Protein AF-A0A9D4W1P1-F1 (afdb_monomer_lite)

Structure (mmCIF, N/CA/C/O backbone):
data_AF-A0A9D4W1P1-F1
#
_entry.id   AF-A0A9D4W1P1-F1
#
loop_
_atom_site.group_PDB
_atom_site.id
_atom_site.type_symbol
_atom_site.label_atom_id
_atom_site.label_alt_id
_atom_site.label_comp_id
_atom_site.label_asym_id
_atom_site.label_entity_id
_atom_site.label_seq_id
_atom_site.pdbx_PDB_ins_code
_atom_site.Cartn_x
_atom_site.Cartn_y
_atom_site.Cartn_z
_atom_site.occupancy
_atom_site.B_iso_or_equiv
_atom_site.auth_seq_id
_atom_site.auth_comp_id
_atom_site.auth_asym_id
_atom_site.auth_atom_id
_atom_site.pdbx_PDB_model_num
ATOM 1 N N . MET A 1 1 ? 12.802 10.174 14.401 1.00 54.50 1 MET A N 1
ATOM 2 C CA . MET A 1 1 ? 12.140 11.427 14.834 1.00 54.50 1 MET A CA 1
ATOM 3 C C . MET A 1 1 ? 12.249 11.658 16.328 1.00 54.50 1 MET A C 1
ATOM 5 O O . MET A 1 1 ? 12.864 12.645 16.695 1.00 54.50 1 MET A O 1
ATOM 9 N N . SER A 1 2 ? 11.733 10.769 17.186 1.00 54.66 2 SER A N 1
ATOM 10 C CA . SER A 1 2 ? 11.809 10.917 18.653 1.00 54.66 2 SER A CA 1
ATOM 11 C C . SER A 1 2 ? 13.223 11.236 19.154 1.00 54.66 2 SER A C 1
ATOM 13 O O . SER A 1 2 ? 13.406 12.245 19.818 1.00 54.66 2 SER A O 1
ATOM 15 N N . CYS A 1 3 ? 14.242 10.475 18.748 1.00 64.12 3 CYS A N 1
ATOM 16 C CA . CYS A 1 3 ? 15.632 10.718 19.163 1.00 64.12 3 CYS A CA 1
ATOM 17 C C . CYS A 1 3 ? 16.178 12.099 18.745 1.00 64.12 3 CYS A C 1
ATOM 19 O O . CYS A 1 3 ? 16.926 12.711 19.498 1.00 64.12 3 CYS A O 1
ATOM 21 N N . ILE A 1 4 ? 15.776 12.608 17.574 1.00 62.97 4 ILE A N 1
ATOM 22 C CA . ILE A 1 4 ? 16.198 13.928 17.072 1.00 62.97 4 ILE A CA 1
ATOM 23 C C . ILE A 1 4 ? 15.533 15.026 17.905 1.00 62.97 4 ILE A C 1
ATOM 25 O O . ILE A 1 4 ? 16.189 15.970 18.321 1.00 62.97 4 ILE A O 1
ATOM 29 N N . LEU A 1 5 ? 14.246 14.873 18.218 1.00 59.28 5 LEU A N 1
ATOM 30 C CA . LEU A 1 5 ? 13.521 15.816 19.070 1.00 59.28 5 LEU A CA 1
ATOM 31 C C . LEU A 1 5 ? 14.117 15.868 20.482 1.00 59.28 5 LEU A C 1
ATOM 33 O O . LEU A 1 5 ? 14.330 16.958 21.001 1.00 59.28 5 LEU A O 1
ATOM 37 N N . TYR A 1 6 ? 14.448 14.710 21.064 1.00 65.00 6 TYR A N 1
ATOM 38 C CA . TYR A 1 6 ? 15.134 14.639 22.356 1.00 65.00 6 TYR A CA 1
ATOM 39 C C . TYR A 1 6 ? 16.487 15.360 22.316 1.00 65.00 6 TYR A C 1
ATOM 41 O O . TYR A 1 6 ? 16.756 16.187 23.179 1.00 65.00 6 TYR A O 1
ATOM 49 N N . PHE A 1 7 ? 17.309 15.118 21.293 1.00 68.25 7 PHE A N 1
ATOM 50 C CA . PHE A 1 7 ? 18.604 15.786 21.148 1.00 68.25 7 PHE A CA 1
ATOM 51 C C . PHE A 1 7 ? 18.469 17.317 21.029 1.00 68.25 7 PHE A C 1
ATOM 53 O O . PHE A 1 7 ? 19.154 18.058 21.731 1.00 68.25 7 PHE A O 1
ATOM 60 N N . PHE A 1 8 ? 17.545 17.805 20.196 1.00 59.62 8 PHE A N 1
ATOM 61 C CA . PHE A 1 8 ? 17.353 19.243 19.963 1.00 59.62 8 PHE A CA 1
ATOM 62 C C . PHE A 1 8 ? 16.707 19.968 21.152 1.00 59.62 8 PHE A C 1
ATOM 64 O O . PHE A 1 8 ? 17.035 21.129 21.396 1.00 59.62 8 PHE A O 1
ATOM 71 N N . PHE A 1 9 ? 15.852 19.286 21.921 1.00 60.22 9 PHE A N 1
ATOM 72 C CA . PHE A 1 9 ? 15.284 19.816 23.162 1.00 60.22 9 PHE A CA 1
ATOM 73 C C . PHE A 1 9 ? 16.368 20.089 24.216 1.00 60.22 9 PHE A C 1
ATOM 75 O O . PHE A 1 9 ? 16.314 21.107 24.897 1.00 60.22 9 PHE A O 1
ATOM 82 N N . PHE A 1 10 ? 17.390 19.230 24.307 1.00 60.88 10 PHE A N 1
ATOM 83 C CA . PHE A 1 10 ? 18.517 19.425 25.228 1.00 60.88 10 PHE A CA 1
ATOM 84 C C . PHE A 1 10 ? 19.552 20.452 24.742 1.00 60.88 10 PHE A C 1
ATOM 86 O O . PHE A 1 10 ? 20.284 21.004 25.560 1.00 60.88 10 PHE A O 1
ATOM 93 N N . MET A 1 11 ? 19.622 20.726 23.436 1.00 63.62 11 MET A N 1
ATOM 94 C CA . MET A 1 11 ? 20.626 21.623 22.843 1.00 63.62 11 MET A CA 1
ATOM 95 C C . MET A 1 11 ? 20.133 23.062 22.602 1.00 63.62 11 MET A C 1
ATOM 97 O O . MET A 1 11 ? 20.879 23.856 22.032 1.00 63.62 11 MET A O 1
ATOM 101 N N . SER A 1 12 ? 18.905 23.420 23.008 1.00 57.78 12 SER A N 1
ATOM 102 C CA . SER A 1 12 ? 18.321 24.769 22.828 1.00 57.78 12 SER A CA 1
ATOM 103 C C . SER A 1 12 ? 18.460 25.312 21.398 1.00 57.78 12 SER A C 1
ATOM 105 O O . SER A 1 12 ? 18.776 26.480 21.174 1.00 57.78 12 SER A O 1
ATOM 107 N N . CYS A 1 13 ? 18.270 24.444 20.406 1.00 57.31 13 CYS A N 1
ATOM 108 C CA . CYS A 1 13 ? 18.468 24.799 19.007 1.00 57.31 13 CYS A CA 1
ATOM 109 C C . CYS A 1 13 ? 17.233 25.544 18.451 1.00 57.31 13 CYS A C 1
ATOM 111 O O . CYS A 1 13 ? 16.108 25.095 18.674 1.00 57.31 13 CYS A O 1
ATOM 113 N N . PRO A 1 14 ? 17.404 26.648 17.695 1.00 59.16 14 PRO A N 1
ATOM 114 C CA . PRO A 1 14 ? 16.297 27.501 17.241 1.00 59.16 14 PRO A CA 1
ATOM 115 C C . PRO A 1 14 ? 15.449 26.910 16.099 1.00 59.16 14 PRO A C 1
ATOM 117 O O . PRO A 1 14 ? 14.486 27.541 15.659 1.00 59.16 14 PRO A O 1
ATOM 120 N N . SER A 1 15 ? 15.780 25.723 15.582 1.00 70.94 15 SER A N 1
ATOM 121 C CA . SER A 1 15 ? 15.035 25.123 14.472 1.00 70.94 15 SER A CA 1
ATOM 122 C C . SER A 1 15 ? 13.654 24.643 14.914 1.00 70.94 15 SER A C 1
ATOM 124 O O . SER A 1 15 ? 13.519 23.800 15.799 1.00 70.94 15 SER A O 1
ATOM 126 N N . SER A 1 16 ? 12.609 25.138 14.246 1.00 83.75 16 SER A N 1
ATOM 127 C CA . SER A 1 16 ? 11.237 24.694 14.507 1.00 83.75 16 SER A CA 1
ATOM 128 C C . SER A 1 16 ? 11.055 23.196 14.222 1.00 83.75 16 SER A C 1
ATOM 130 O O . SER A 1 16 ? 11.664 22.642 13.301 1.00 83.75 16 SER A O 1
ATOM 132 N N . TYR A 1 17 ? 10.138 22.544 14.945 1.00 82.00 17 TYR A N 1
ATOM 133 C CA . TYR A 1 17 ? 9.775 21.142 14.701 1.00 82.00 17 TYR A CA 1
ATOM 134 C C . TYR A 1 17 ? 9.325 20.872 13.257 1.00 82.00 17 TYR A C 1
ATOM 136 O O . TYR A 1 17 ? 9.553 19.784 12.731 1.00 82.00 17 TYR A O 1
ATOM 144 N N . ALA A 1 18 ? 8.730 21.866 12.592 1.00 83.19 18 ALA A N 1
ATOM 145 C CA . ALA A 1 18 ? 8.339 21.764 11.191 1.00 83.19 18 ALA A CA 1
ATOM 146 C C . ALA A 1 18 ? 9.552 21.703 10.247 1.00 83.19 18 ALA A C 1
ATOM 148 O O . ALA A 1 18 ? 9.519 20.953 9.272 1.00 83.19 18 ALA A O 1
ATOM 149 N N . CYS A 1 19 ? 10.621 22.455 10.531 1.00 85.62 19 CYS A N 1
ATOM 150 C CA . CYS A 1 19 ? 11.865 22.386 9.760 1.00 85.62 19 CYS A CA 1
ATOM 151 C C . CYS A 1 19 ? 12.542 21.027 9.947 1.00 85.62 19 CYS A C 1
ATOM 153 O O . CYS A 1 19 ? 12.807 20.349 8.963 1.00 85.62 19 CYS A O 1
ATOM 155 N N . LEU A 1 20 ? 12.680 20.566 11.196 1.00 85.81 20 LEU A N 1
ATOM 156 C CA . LEU A 1 20 ? 13.235 19.239 11.492 1.00 85.81 20 LEU A CA 1
ATOM 157 C C . LEU A 1 20 ? 12.453 18.119 10.797 1.00 85.81 20 LEU A C 1
ATOM 159 O O . LEU A 1 20 ? 13.040 17.182 10.257 1.00 85.81 20 LEU A O 1
ATOM 163 N N . TYR A 1 21 ? 11.121 18.225 10.779 1.00 82.56 21 TYR A N 1
ATOM 164 C CA . TYR A 1 21 ? 10.281 17.288 10.046 1.00 82.56 21 TYR A CA 1
ATOM 165 C C . TYR A 1 21 ? 10.626 17.255 8.551 1.00 82.56 21 TYR A C 1
ATOM 167 O O . TYR A 1 21 ? 10.814 16.175 7.986 1.00 82.56 21 TYR A O 1
ATOM 175 N N . LYS A 1 22 ? 10.724 18.434 7.921 1.00 85.38 22 LYS A N 1
ATOM 176 C CA . LYS A 1 22 ? 11.072 18.572 6.502 1.00 85.38 22 LYS A CA 1
ATOM 177 C C . LYS A 1 22 ? 12.461 18.021 6.207 1.00 85.38 22 LYS A C 1
ATOM 179 O O . LYS A 1 22 ? 12.601 17.285 5.240 1.00 85.38 22 LYS A O 1
ATOM 184 N N . ASP A 1 23 ? 13.450 18.309 7.045 1.00 87.50 23 ASP A N 1
ATOM 185 C CA . ASP A 1 23 ? 14.832 17.876 6.823 1.00 87.50 23 ASP A CA 1
ATOM 186 C C . ASP A 1 23 ? 14.960 16.355 6.863 1.00 87.50 23 ASP A C 1
ATOM 188 O O . ASP A 1 23 ? 15.537 15.752 5.961 1.00 87.50 23 ASP A O 1
ATOM 192 N N . VAL A 1 24 ? 14.347 15.703 7.853 1.00 86.44 24 VAL A N 1
ATOM 193 C CA . VAL A 1 24 ? 14.343 14.235 7.920 1.00 86.44 24 VAL A CA 1
ATOM 194 C C . VAL A 1 24 ? 13.543 13.637 6.767 1.00 86.44 24 VAL A C 1
ATOM 196 O O . VAL A 1 24 ? 13.950 12.618 6.216 1.00 86.44 24 VAL A O 1
ATOM 199 N N . ARG A 1 25 ? 12.418 14.250 6.374 1.00 82.50 25 ARG A N 1
ATOM 200 C CA . ARG A 1 25 ? 11.645 13.779 5.219 1.00 82.50 25 ARG A CA 1
ATOM 201 C C . ARG A 1 25 ? 12.470 13.867 3.934 1.00 82.50 25 ARG A C 1
ATOM 203 O O . ARG A 1 25 ? 12.538 12.885 3.203 1.00 82.50 25 ARG A O 1
ATOM 210 N N . ASN A 1 26 ? 13.150 14.991 3.723 1.00 83.88 26 ASN A N 1
ATOM 211 C CA . ASN A 1 26 ? 14.055 15.202 2.600 1.00 83.88 26 ASN A CA 1
ATOM 212 C C . ASN A 1 26 ? 15.207 14.196 2.622 1.00 83.88 26 ASN A C 1
ATOM 214 O O . ASN A 1 26 ? 15.516 13.628 1.585 1.00 83.88 26 ASN A O 1
ATOM 218 N N . ALA A 1 27 ? 15.808 13.927 3.784 1.00 85.44 27 ALA A N 1
ATOM 219 C CA . ALA A 1 27 ? 16.874 12.937 3.913 1.00 85.44 27 ALA A CA 1
ATOM 220 C C . ALA A 1 27 ? 16.399 11.525 3.535 1.00 85.44 27 ALA A C 1
ATOM 222 O O . ALA A 1 27 ? 17.074 10.834 2.777 1.00 85.44 27 ALA A O 1
ATOM 223 N N . VAL A 1 28 ? 15.211 11.116 3.994 1.00 81.94 28 VAL A N 1
ATOM 224 C CA . VAL A 1 28 ? 14.609 9.830 3.604 1.00 81.94 28 VAL A CA 1
ATOM 225 C C . VAL A 1 28 ? 14.354 9.783 2.096 1.00 81.94 28 VAL A C 1
ATOM 227 O O . VAL A 1 28 ? 14.721 8.808 1.443 1.00 81.94 28 VAL A O 1
ATOM 230 N N . ASP A 1 29 ? 13.772 10.840 1.525 1.00 78.06 29 ASP A N 1
ATOM 231 C CA . ASP A 1 29 ? 13.503 10.911 0.087 1.00 78.06 29 ASP A CA 1
ATOM 232 C C . ASP A 1 29 ? 14.811 10.915 -0.737 1.00 78.06 29 ASP A C 1
ATOM 234 O O . ASP A 1 29 ? 14.869 10.290 -1.798 1.00 78.06 29 ASP A O 1
ATOM 238 N N . LEU A 1 30 ? 15.880 11.550 -0.239 1.00 81.31 30 LEU A N 1
ATOM 239 C CA . LEU A 1 30 ? 17.214 11.548 -0.848 1.00 81.31 30 LEU A CA 1
ATOM 240 C C . LEU A 1 30 ? 17.823 10.145 -0.875 1.00 81.31 30 LEU A C 1
ATOM 242 O O . LEU A 1 30 ? 18.233 9.717 -1.949 1.00 81.31 30 LEU A O 1
ATOM 246 N N . CYS A 1 31 ? 17.783 9.391 0.229 1.00 77.19 31 CYS A N 1
ATOM 247 C CA . CYS A 1 31 ? 18.299 8.013 0.275 1.00 77.19 31 CYS A CA 1
ATOM 248 C C . CYS A 1 31 ? 17.600 7.058 -0.716 1.00 77.19 31 CYS A C 1
ATOM 250 O O . CYS A 1 31 ? 18.149 6.024 -1.100 1.00 77.19 31 CYS A O 1
ATOM 252 N N . HIS A 1 32 ? 16.366 7.368 -1.129 1.00 75.25 32 HIS A N 1
ATOM 253 C CA . HIS A 1 32 ? 15.654 6.609 -2.162 1.00 75.25 32 HIS A CA 1
ATOM 254 C C . HIS A 1 32 ? 16.003 7.047 -3.596 1.00 75.25 32 HIS A C 1
ATOM 256 O O . HIS A 1 32 ? 15.844 6.250 -4.534 1.00 75.25 32 HIS A O 1
ATOM 262 N N . ARG A 1 33 ? 16.445 8.299 -3.778 1.00 76.69 33 ARG A N 1
ATOM 263 C CA . ARG A 1 33 ? 16.780 8.909 -5.078 1.00 76.69 33 ARG A CA 1
ATOM 264 C C . ARG A 1 33 ? 18.247 8.748 -5.453 1.00 76.69 33 ARG A C 1
ATOM 266 O O . ARG A 1 33 ? 18.528 8.500 -6.617 1.00 76.69 33 ARG A O 1
ATOM 273 N N . ASP A 1 34 ? 19.150 8.864 -4.485 1.00 80.88 34 ASP A N 1
ATOM 274 C CA . ASP A 1 34 ? 20.601 8.790 -4.684 1.00 80.88 34 ASP A CA 1
ATOM 275 C C . ASP A 1 34 ? 21.102 7.373 -5.015 1.00 80.88 34 ASP A C 1
ATOM 277 O O . ASP A 1 34 ? 22.258 7.183 -5.379 1.00 80.88 34 ASP A O 1
ATOM 281 N N . GLY A 1 35 ? 20.227 6.370 -4.897 1.00 78.88 35 GLY A N 1
ATOM 282 C CA . GLY A 1 35 ? 20.525 4.983 -5.228 1.00 78.88 35 GLY A CA 1
ATOM 283 C C . GLY A 1 35 ? 21.330 4.243 -4.161 1.00 78.88 35 GLY A C 1
ATOM 284 O O . GLY A 1 35 ? 21.493 3.034 -4.291 1.00 78.88 35 GLY A O 1
ATOM 285 N N . THR A 1 36 ? 21.761 4.895 -3.078 1.00 84.19 36 THR A N 1
ATOM 286 C CA . THR A 1 36 ? 22.619 4.286 -2.045 1.00 84.19 36 THR A CA 1
ATOM 287 C C . THR A 1 36 ? 21.953 3.085 -1.373 1.00 84.19 36 THR A C 1
ATOM 289 O O . THR A 1 36 ? 22.570 2.030 -1.204 1.00 84.19 36 THR A O 1
ATOM 292 N N . LEU A 1 37 ? 20.666 3.209 -1.034 1.00 84.38 37 LEU A N 1
ATOM 293 C CA . LEU A 1 37 ? 19.873 2.112 -0.480 1.00 84.38 37 LEU A CA 1
ATOM 294 C C . LEU A 1 37 ? 19.685 0.990 -1.509 1.00 84.38 37 LEU A C 1
ATOM 296 O O . LEU A 1 37 ? 19.900 -0.181 -1.203 1.00 84.38 37 LEU A O 1
ATOM 300 N N . LYS A 1 38 ? 19.311 1.360 -2.738 1.00 86.19 38 LYS A N 1
ATOM 301 C CA . LYS A 1 38 ? 19.028 0.419 -3.830 1.00 86.19 38 LYS A CA 1
ATOM 302 C C . LYS A 1 38 ? 20.262 -0.392 -4.210 1.00 86.19 38 LYS A C 1
ATOM 304 O O . LYS A 1 38 ? 20.147 -1.590 -4.430 1.00 86.19 38 LYS A O 1
ATOM 309 N N . GLN A 1 39 ? 21.434 0.237 -4.218 1.00 86.44 39 GLN A N 1
ATOM 310 C CA . GLN A 1 39 ? 22.707 -0.408 -4.513 1.00 86.44 39 GLN A CA 1
ATOM 311 C C . GLN A 1 39 ? 23.062 -1.450 -3.451 1.00 86.44 39 GLN A C 1
ATOM 313 O O . GLN A 1 39 ? 23.422 -2.567 -3.801 1.00 86.44 39 GLN A O 1
ATOM 318 N N . LYS A 1 40 ? 22.891 -1.135 -2.159 1.00 88.56 40 LYS A N 1
ATOM 319 C CA . LYS A 1 40 ? 23.123 -2.112 -1.080 1.00 88.56 40 LYS A CA 1
ATOM 320 C C . LYS A 1 40 ? 22.207 -3.329 -1.192 1.00 88.56 40 LYS A C 1
ATOM 322 O O . LYS A 1 40 ? 22.677 -4.448 -1.010 1.00 88.56 40 LYS A O 1
ATOM 327 N N . VAL A 1 41 ? 20.929 -3.108 -1.506 1.00 87.56 41 VAL A N 1
ATOM 328 C CA . VAL A 1 41 ? 19.973 -4.202 -1.724 1.00 87.56 41 VAL A CA 1
ATOM 329 C C . VAL A 1 41 ? 20.335 -5.002 -2.973 1.00 87.56 41 VAL A C 1
ATOM 331 O O . VAL A 1 41 ? 20.270 -6.221 -2.935 1.00 87.56 41 VAL A O 1
ATOM 334 N N . ALA A 1 42 ? 20.763 -4.351 -4.056 1.00 86.75 42 ALA A N 1
ATOM 335 C CA . ALA A 1 42 ? 21.160 -5.038 -5.281 1.00 86.75 42 ALA A CA 1
ATOM 336 C C . ALA A 1 42 ? 22.405 -5.923 -5.098 1.00 86.75 42 ALA A C 1
ATOM 338 O O . ALA A 1 42 ? 22.484 -6.983 -5.713 1.00 86.75 42 ALA A O 1
ATOM 339 N N . THR A 1 43 ? 23.351 -5.518 -4.244 1.00 89.88 43 THR A N 1
ATOM 340 C CA . THR A 1 43 ? 24.553 -6.309 -3.938 1.00 89.88 43 THR A CA 1
ATOM 341 C C . THR A 1 43 ? 24.236 -7.585 -3.157 1.00 89.88 43 THR A C 1
ATOM 343 O O . THR A 1 43 ? 24.854 -8.616 -3.406 1.00 89.88 43 THR A O 1
ATOM 346 N N . ASP A 1 44 ? 23.297 -7.528 -2.208 1.00 87.94 44 ASP A N 1
ATOM 347 C CA . ASP A 1 44 ? 22.907 -8.682 -1.387 1.00 87.94 44 ASP A CA 1
ATOM 348 C C . ASP A 1 44 ? 21.392 -8.685 -1.108 1.00 87.94 44 ASP A C 1
ATOM 350 O O . ASP A 1 44 ? 20.955 -8.316 -0.012 1.00 87.94 44 ASP A O 1
ATOM 354 N N . PRO A 1 45 ? 20.560 -9.090 -2.090 1.00 89.50 45 PRO A N 1
ATOM 355 C CA . PRO A 1 45 ? 19.107 -9.050 -1.942 1.00 89.50 45 PRO A CA 1
ATOM 356 C C . PRO A 1 45 ? 18.597 -9.933 -0.799 1.00 89.50 45 PRO A C 1
ATOM 358 O O . PRO A 1 45 ? 17.676 -9.535 -0.087 1.00 89.50 45 PRO A O 1
ATOM 361 N N . ARG A 1 46 ? 19.237 -11.090 -0.570 1.00 89.44 46 ARG A N 1
ATOM 362 C CA . ARG A 1 46 ? 18.853 -12.084 0.452 1.00 89.44 46 ARG A CA 1
ATOM 363 C C . ARG A 1 46 ? 18.837 -11.525 1.863 1.00 89.44 46 ARG A C 1
ATOM 365 O O . ARG A 1 46 ? 18.056 -11.968 2.698 1.00 89.44 46 ARG A O 1
ATOM 372 N N . ARG A 1 47 ? 19.701 -10.551 2.141 1.00 91.75 47 ARG A N 1
ATOM 373 C CA . ARG A 1 47 ? 19.765 -9.902 3.450 1.00 91.75 47 ARG A CA 1
ATOM 374 C C . ARG A 1 47 ? 18.559 -9.008 3.739 1.00 91.75 47 ARG A C 1
ATOM 376 O O . ARG A 1 47 ? 18.254 -8.770 4.907 1.00 91.75 47 ARG A O 1
ATOM 383 N N . TYR A 1 48 ? 17.916 -8.475 2.703 1.00 89.06 48 TYR A N 1
ATOM 384 C CA . TYR A 1 48 ? 16.877 -7.449 2.828 1.00 89.06 48 TYR A CA 1
ATOM 385 C C . TYR A 1 48 ? 15.493 -7.920 2.374 1.00 89.06 48 TYR A C 1
ATOM 387 O O . TYR A 1 48 ? 14.494 -7.325 2.774 1.00 89.06 48 TYR A O 1
ATOM 395 N N . ILE A 1 49 ? 15.429 -8.956 1.539 1.00 88.31 49 ILE A N 1
ATOM 396 C CA . ILE A 1 49 ? 14.206 -9.467 0.929 1.00 88.31 49 ILE A CA 1
ATOM 397 C C . ILE A 1 49 ? 14.055 -10.935 1.317 1.00 88.31 49 ILE A C 1
ATOM 399 O O . ILE A 1 49 ? 14.927 -11.755 1.034 1.00 88.31 49 ILE A O 1
ATOM 403 N N . ASN A 1 50 ? 12.927 -11.264 1.945 1.00 87.19 50 ASN A N 1
ATOM 404 C CA . ASN A 1 50 ? 12.587 -12.645 2.266 1.00 87.19 50 ASN A CA 1
ATOM 405 C C . ASN A 1 50 ? 12.216 -13.396 0.983 1.00 87.19 50 ASN A C 1
ATOM 407 O O . ASN A 1 50 ? 11.355 -12.943 0.227 1.00 87.19 50 ASN A O 1
ATOM 411 N N . GLU A 1 51 ? 12.847 -14.546 0.757 1.00 84.62 51 GLU A N 1
ATOM 412 C CA . GLU A 1 51 ? 12.473 -15.441 -0.336 1.00 84.62 51 GLU A CA 1
ATOM 413 C C . GLU A 1 51 ? 11.119 -16.094 -0.026 1.00 84.62 51 GLU A C 1
ATOM 415 O O . GLU A 1 51 ? 10.908 -16.633 1.062 1.00 84.62 51 GLU A O 1
ATOM 420 N N . ASP A 1 52 ? 10.205 -16.060 -0.995 1.00 84.94 52 ASP A N 1
ATOM 421 C CA . ASP A 1 52 ? 8.910 -16.727 -0.906 1.00 84.94 52 ASP A CA 1
ATOM 422 C C . ASP A 1 52 ? 8.666 -17.551 -2.173 1.00 84.94 52 ASP A C 1
ATOM 424 O O . ASP A 1 52 ? 8.370 -17.035 -3.254 1.00 84.94 52 ASP A O 1
ATOM 428 N N . SER A 1 53 ? 8.783 -18.870 -2.015 1.00 87.25 53 SER A N 1
ATOM 429 C CA . SER A 1 53 ? 8.594 -19.841 -3.096 1.00 87.25 53 SER A CA 1
ATOM 430 C C . SER A 1 53 ? 7.164 -19.891 -3.651 1.00 87.25 53 SER A C 1
ATOM 432 O O . SER A 1 53 ? 6.954 -20.475 -4.714 1.00 87.25 53 SER A O 1
ATOM 434 N N . SER A 1 54 ? 6.185 -19.271 -2.982 1.00 89.25 54 SER A N 1
ATOM 435 C CA . SER A 1 54 ? 4.785 -19.240 -3.416 1.00 89.25 54 SER A CA 1
ATOM 436 C C . SER A 1 54 ? 4.474 -18.147 -4.447 1.00 89.25 54 SER A C 1
ATOM 438 O O . SER A 1 54 ? 3.480 -18.267 -5.169 1.00 89.25 54 SER A O 1
ATOM 440 N N . ILE A 1 55 ? 5.339 -17.131 -4.596 1.00 90.12 55 ILE A N 1
ATOM 441 C CA . ILE A 1 55 ? 5.117 -15.993 -5.507 1.00 90.12 55 ILE A CA 1
ATOM 442 C C . ILE A 1 55 ? 4.988 -16.461 -6.960 1.00 90.12 55 ILE A C 1
ATOM 444 O O . ILE A 1 55 ? 4.021 -16.122 -7.641 1.00 90.12 55 ILE A O 1
ATOM 448 N N . VAL A 1 56 ? 5.942 -17.261 -7.444 1.00 91.31 56 VAL A N 1
ATOM 449 C CA . VAL A 1 56 ? 5.942 -17.743 -8.835 1.00 91.31 56 VAL A CA 1
ATOM 450 C C . VAL A 1 56 ? 4.733 -18.648 -9.131 1.00 91.31 56 VAL A C 1
ATOM 452 O O . VAL A 1 56 ? 4.060 -18.403 -10.134 1.00 91.31 56 VAL A O 1
ATOM 455 N N . PRO A 1 57 ? 4.399 -19.657 -8.298 1.00 92.31 57 PRO A N 1
ATOM 456 C CA . PRO A 1 57 ? 3.157 -20.418 -8.437 1.00 92.31 57 PRO A CA 1
ATOM 457 C C . PRO A 1 57 ? 1.898 -19.546 -8.466 1.00 92.31 57 PRO A C 1
ATOM 459 O O . PRO A 1 57 ? 1.029 -19.768 -9.305 1.00 92.31 57 PRO A O 1
ATOM 462 N N . MET A 1 58 ? 1.810 -18.536 -7.597 1.00 92.75 58 MET A N 1
ATOM 463 C CA . MET A 1 58 ? 0.670 -17.620 -7.545 1.00 92.75 58 MET A CA 1
ATOM 464 C C . MET A 1 58 ? 0.533 -16.809 -8.843 1.00 92.75 58 MET A C 1
ATOM 466 O O . MET A 1 58 ? -0.554 -16.758 -9.417 1.00 92.75 58 MET A O 1
ATOM 470 N N . LEU A 1 59 ? 1.633 -16.249 -9.362 1.00 91.75 59 LEU A N 1
ATOM 471 C CA . LEU A 1 59 ? 1.632 -15.511 -10.630 1.00 91.75 59 LEU A CA 1
ATOM 472 C C . LEU A 1 59 ? 1.239 -16.400 -11.818 1.00 91.75 59 LEU A C 1
ATOM 474 O O . LEU A 1 59 ? 0.460 -15.977 -12.674 1.00 91.75 59 LEU A O 1
ATOM 478 N N . LYS A 1 60 ? 1.733 -17.645 -11.856 1.00 90.94 60 LYS A N 1
ATOM 479 C CA . LYS A 1 60 ? 1.339 -18.633 -12.873 1.00 90.94 60 LYS A CA 1
ATOM 480 C C . LYS A 1 60 ? -0.152 -18.940 -12.798 1.00 90.94 60 LYS A C 1
ATOM 482 O O . LYS A 1 60 ? -0.834 -18.827 -13.806 1.00 90.94 60 LYS A O 1
ATOM 487 N N . MET A 1 61 ? -0.673 -19.212 -11.603 1.00 94.06 61 MET A N 1
ATOM 488 C CA . MET A 1 61 ? -2.097 -19.476 -11.387 1.00 94.06 61 MET A CA 1
ATOM 489 C C . MET A 1 61 ? -2.984 -18.311 -11.856 1.00 94.06 61 MET A C 1
ATOM 491 O O . MET A 1 61 ? -4.009 -18.539 -12.497 1.00 94.06 61 MET A O 1
ATOM 495 N N . LEU A 1 62 ? -2.598 -17.061 -11.569 1.00 90.88 62 LEU A N 1
ATOM 496 C CA . LEU A 1 62 ? -3.332 -15.886 -12.053 1.00 90.88 62 LEU A CA 1
ATOM 497 C C . LEU A 1 62 ? -3.368 -15.839 -13.582 1.00 90.88 62 LEU A C 1
ATOM 499 O O . LEU A 1 62 ? -4.432 -15.618 -14.162 1.00 90.88 62 LEU A O 1
ATOM 503 N N . ARG A 1 63 ? -2.237 -16.106 -14.233 1.00 87.56 63 ARG A N 1
ATOM 504 C CA . ARG A 1 63 ? -2.135 -16.103 -15.692 1.00 87.56 63 ARG A CA 1
ATOM 505 C C . ARG A 1 63 ? -2.917 -17.248 -16.335 1.00 87.56 63 ARG A C 1
ATOM 507 O O . ARG A 1 63 ? -3.660 -17.024 -17.287 1.00 87.56 63 ARG A O 1
ATOM 514 N N . ASP A 1 64 ? -2.811 -18.448 -15.775 1.00 91.12 64 ASP A N 1
ATOM 515 C CA . ASP A 1 64 ? -3.515 -19.645 -16.244 1.00 91.12 64 ASP A CA 1
ATOM 516 C C . ASP A 1 64 ? -5.039 -19.507 -16.085 1.00 91.12 64 ASP A C 1
ATOM 518 O O . ASP A 1 64 ? -5.803 -20.097 -16.846 1.00 91.12 64 ASP A O 1
ATOM 522 N N . SER A 1 65 ? -5.499 -18.661 -15.154 1.00 93.06 65 SER A N 1
ATOM 523 C CA . SER A 1 65 ? -6.917 -18.303 -15.014 1.00 93.06 65 SER A CA 1
ATOM 524 C C . SER A 1 65 ? -7.450 -17.372 -16.116 1.00 93.06 65 SER A C 1
ATOM 526 O O . SER A 1 65 ? -8.632 -17.028 -16.107 1.00 93.06 65 SER A O 1
ATOM 528 N N . GLY A 1 66 ? -6.598 -16.945 -17.054 1.00 87.94 66 GLY A N 1
ATOM 529 C CA . GLY A 1 66 ? -6.961 -16.045 -18.150 1.00 87.94 66 GLY A CA 1
ATOM 530 C C . GLY A 1 66 ? -7.076 -14.574 -17.742 1.00 87.94 66 GLY A C 1
ATOM 531 O O . GLY A 1 66 ? -7.613 -13.771 -18.504 1.00 87.94 66 GLY A O 1
ATOM 532 N N . ARG A 1 67 ? -6.601 -14.207 -16.545 1.00 89.25 67 ARG A N 1
ATOM 533 C CA . ARG A 1 67 ? -6.584 -12.818 -16.069 1.00 89.25 67 ARG A CA 1
ATOM 534 C C . ARG A 1 67 ? -5.332 -12.108 -16.566 1.00 89.25 67 ARG A C 1
ATOM 536 O O . ARG A 1 67 ? -4.240 -12.665 -16.487 1.00 89.25 67 ARG A O 1
ATOM 543 N N . ALA A 1 68 ? -5.497 -10.862 -17.004 1.00 88.94 68 ALA A N 1
ATOM 544 C CA . ALA A 1 68 ? -4.368 -10.002 -17.323 1.00 88.94 68 ALA A CA 1
ATOM 545 C C . ALA A 1 68 ? -3.660 -9.554 -16.036 1.00 88.94 68 ALA A C 1
ATOM 547 O O . ALA A 1 68 ? -4.310 -9.142 -15.070 1.00 88.94 68 ALA A O 1
ATOM 548 N N . THR A 1 69 ? -2.334 -9.621 -16.022 1.00 91.19 69 THR A N 1
ATOM 549 C CA . THR A 1 69 ? -1.500 -9.255 -14.874 1.00 91.19 69 THR A CA 1
ATOM 550 C C . THR A 1 69 ? -0.633 -8.051 -15.208 1.00 91.19 69 THR A C 1
ATOM 552 O O . THR A 1 69 ? -0.123 -7.898 -16.317 1.00 91.19 69 THR A O 1
ATOM 555 N N . PHE A 1 70 ? -0.434 -7.167 -14.234 1.00 92.25 70 PHE A N 1
ATOM 556 C CA . PHE A 1 70 ? 0.398 -5.985 -14.422 1.00 92.25 70 PHE A CA 1
ATOM 557 C C . PHE A 1 70 ? 1.193 -5.646 -13.160 1.00 92.25 70 PHE A C 1
ATOM 559 O O . PHE A 1 70 ? 0.813 -6.019 -12.051 1.00 92.25 70 PHE A O 1
ATOM 566 N N . LEU A 1 71 ? 2.297 -4.920 -13.335 1.00 93.38 71 LEU A N 1
ATOM 567 C CA . LEU A 1 71 ? 3.144 -4.421 -12.250 1.00 93.38 71 LEU A CA 1
ATOM 568 C C . LEU A 1 71 ? 3.247 -2.896 -12.341 1.00 93.38 71 LEU A C 1
ATOM 570 O O . LEU A 1 71 ? 3.669 -2.383 -13.369 1.00 93.38 71 LEU A O 1
ATOM 574 N N . VAL A 1 72 ? 2.914 -2.171 -11.267 1.00 92.00 72 VAL A N 1
ATOM 575 C CA . VAL A 1 72 ? 3.107 -0.709 -11.1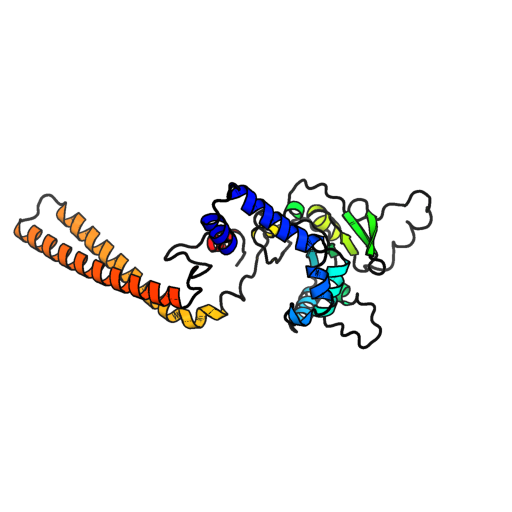73 1.00 92.00 72 VAL A CA 1
ATOM 576 C C . VAL A 1 72 ? 3.957 -0.369 -9.953 1.00 92.00 72 VAL A C 1
ATOM 578 O O . VAL A 1 72 ? 3.540 -0.570 -8.808 1.00 92.00 72 VAL A O 1
ATOM 581 N N . THR A 1 73 ? 5.142 0.196 -10.175 1.00 91.81 73 THR A N 1
ATOM 582 C CA . THR A 1 73 ? 6.099 0.515 -9.109 1.00 91.81 73 THR A CA 1
ATOM 583 C C . THR A 1 73 ? 6.689 1.914 -9.241 1.00 91.81 73 THR A C 1
ATOM 585 O O . THR A 1 73 ? 6.947 2.409 -10.333 1.00 91.81 73 THR A O 1
ATOM 588 N N . ASN A 1 74 ? 6.948 2.553 -8.095 1.00 90.00 74 ASN A N 1
ATOM 589 C CA . ASN A 1 74 ? 7.669 3.829 -8.039 1.00 90.00 74 ASN A CA 1
ATOM 590 C C . ASN A 1 74 ? 9.177 3.660 -8.261 1.00 90.00 74 ASN A C 1
ATOM 592 O O . ASN A 1 74 ? 9.877 4.646 -8.483 1.00 90.00 74 ASN A O 1
ATOM 596 N N . SER A 1 75 ? 9.683 2.428 -8.180 1.00 90.12 75 SER A N 1
ATOM 597 C CA . SER A 1 75 ? 11.075 2.127 -8.504 1.00 90.12 75 SER A CA 1
ATOM 598 C C . SER A 1 75 ? 11.322 2.221 -10.005 1.00 90.12 75 SER A C 1
ATOM 600 O O . SER A 1 75 ? 10.416 1.983 -10.797 1.00 90.12 75 SER A O 1
ATOM 602 N N . LEU A 1 76 ? 12.546 2.580 -10.384 1.00 90.94 76 LEU A N 1
ATOM 603 C CA . LEU A 1 76 ? 12.990 2.609 -11.778 1.00 90.94 76 LEU A CA 1
ATOM 604 C C . LEU A 1 76 ? 13.379 1.202 -12.247 1.00 90.94 76 LEU A C 1
ATOM 606 O O . LEU A 1 76 ? 13.627 0.322 -11.415 1.00 90.94 76 LEU A O 1
ATOM 610 N N . TRP A 1 77 ? 13.463 1.034 -13.568 1.00 92.19 77 TRP A N 1
ATOM 611 C CA . TRP A 1 77 ? 13.723 -0.236 -14.248 1.00 92.19 77 TRP A CA 1
ATOM 612 C C . TRP A 1 77 ? 14.873 -1.048 -13.649 1.00 92.19 77 TRP A C 1
ATOM 614 O O . TRP A 1 77 ? 14.645 -2.182 -13.233 1.00 92.19 77 TRP A O 1
ATOM 624 N N . ASP A 1 78 ? 16.062 -0.459 -13.517 1.00 89.69 78 ASP A N 1
ATOM 625 C CA . ASP A 1 78 ? 17.273 -1.184 -13.108 1.00 89.69 78 ASP A CA 1
ATOM 626 C C . ASP A 1 78 ? 17.101 -1.899 -11.762 1.00 89.69 78 ASP A C 1
ATOM 628 O O . ASP A 1 78 ? 17.426 -3.076 -11.606 1.00 89.69 78 ASP A O 1
ATOM 632 N N . TYR A 1 79 ? 16.518 -1.200 -10.785 1.00 90.25 79 TYR A N 1
ATOM 633 C CA . TYR A 1 79 ? 16.272 -1.761 -9.460 1.00 90.25 79 TYR A CA 1
ATOM 634 C C . TYR A 1 79 ? 15.147 -2.798 -9.478 1.00 90.25 79 TYR A C 1
ATOM 636 O O . TYR A 1 79 ? 15.262 -3.853 -8.854 1.00 90.25 79 TYR A O 1
ATOM 644 N N . THR A 1 80 ? 14.062 -2.513 -10.202 1.00 92.44 80 THR A N 1
ATOM 645 C CA . THR A 1 80 ? 12.943 -3.447 -10.344 1.00 92.44 80 THR A CA 1
ATOM 646 C C . THR A 1 80 ? 13.399 -4.755 -10.974 1.00 92.44 80 THR A C 1
ATOM 648 O O . THR A 1 80 ? 13.029 -5.816 -10.478 1.00 92.44 80 THR A O 1
ATOM 651 N N . ASN A 1 81 ? 14.246 -4.697 -12.001 1.00 91.62 81 ASN A N 1
ATOM 652 C CA . ASN A 1 81 ? 14.761 -5.885 -12.660 1.00 91.62 81 ASN A CA 1
ATOM 653 C C . ASN A 1 81 ? 15.581 -6.757 -11.694 1.00 91.62 81 ASN A C 1
ATOM 655 O O . ASN A 1 81 ? 15.367 -7.965 -11.624 1.00 91.62 81 ASN A O 1
ATOM 659 N N . VAL A 1 82 ? 16.460 -6.159 -10.882 1.00 90.88 82 VAL A N 1
ATOM 660 C CA . VAL A 1 82 ? 17.244 -6.896 -9.871 1.00 90.88 82 VAL A CA 1
ATOM 661 C C . VAL A 1 82 ? 16.338 -7.602 -8.860 1.00 90.88 82 VAL A C 1
ATOM 663 O O . VAL A 1 82 ? 16.485 -8.802 -8.623 1.00 90.88 82 VAL A O 1
ATOM 666 N N . VAL A 1 83 ? 15.370 -6.879 -8.291 1.00 91.75 83 VAL A N 1
ATOM 667 C CA . VAL A 1 83 ? 14.448 -7.433 -7.287 1.00 91.75 83 VAL A CA 1
ATOM 668 C C . VAL A 1 83 ? 13.588 -8.550 -7.876 1.00 91.75 83 VAL A C 1
ATOM 670 O O . VAL A 1 83 ? 13.413 -9.591 -7.247 1.00 91.75 83 VAL A O 1
ATOM 673 N N . MET A 1 84 ? 13.065 -8.367 -9.088 1.00 92.00 84 MET A N 1
ATOM 674 C CA . MET A 1 84 ? 12.181 -9.354 -9.705 1.00 92.00 84 MET A CA 1
ATOM 675 C C . MET A 1 84 ? 12.917 -10.626 -10.126 1.00 92.00 84 MET A C 1
ATOM 677 O O . MET A 1 84 ? 12.363 -11.713 -9.962 1.00 92.00 84 MET A O 1
ATOM 681 N N . ASN A 1 85 ? 14.168 -10.527 -10.584 1.00 90.25 85 ASN A N 1
ATOM 682 C CA . ASN A 1 85 ? 15.000 -11.708 -10.835 1.00 90.25 85 ASN A CA 1
ATOM 683 C C . ASN A 1 85 ? 15.257 -12.510 -9.556 1.00 90.25 85 ASN A C 1
ATOM 685 O O . ASN A 1 85 ? 15.196 -13.740 -9.583 1.00 90.25 85 ASN A O 1
ATOM 689 N N . PHE A 1 86 ? 15.489 -11.816 -8.437 1.00 90.06 86 PHE A N 1
ATOM 690 C CA . PHE A 1 86 ? 15.649 -12.453 -7.135 1.00 90.06 86 PHE A CA 1
ATOM 691 C C . PHE A 1 86 ? 14.364 -13.168 -6.686 1.00 90.06 86 PHE A C 1
ATOM 693 O O . PHE A 1 86 ? 14.400 -14.356 -6.375 1.00 90.06 86 PHE A O 1
ATOM 700 N N . LEU A 1 87 ? 13.216 -12.481 -6.724 1.00 90.25 87 LEU A N 1
ATOM 701 C CA . LEU A 1 87 ? 11.927 -13.038 -6.294 1.00 90.25 87 LEU A CA 1
ATOM 702 C C . LEU A 1 87 ? 11.438 -14.191 -7.179 1.00 90.25 87 LEU A C 1
ATOM 704 O O . LEU A 1 87 ? 10.840 -15.142 -6.682 1.00 90.25 87 LEU A O 1
ATOM 708 N N . CYS A 1 88 ? 11.672 -14.114 -8.490 1.00 87.25 88 CYS A N 1
ATOM 709 C CA . CYS A 1 88 ? 11.199 -15.125 -9.435 1.00 87.25 88 CYS A CA 1
ATOM 710 C C . CYS A 1 88 ? 12.158 -16.310 -9.601 1.00 87.25 88 CYS A C 1
ATOM 712 O O . CYS A 1 88 ? 11.876 -17.209 -10.393 1.00 87.25 88 CYS A O 1
ATOM 714 N N . GLY A 1 89 ? 13.262 -16.336 -8.851 1.00 70.81 89 GLY A N 1
ATOM 715 C CA . GLY A 1 89 ? 14.150 -17.488 -8.796 1.00 70.81 89 GLY A CA 1
ATOM 716 C C . GLY A 1 89 ? 14.987 -17.705 -10.055 1.00 70.81 89 GLY A C 1
ATOM 717 O O . GLY A 1 89 ? 15.413 -18.838 -10.286 1.00 70.81 89 GLY A O 1
ATOM 718 N N . SER A 1 90 ? 15.286 -16.658 -10.837 1.00 60.41 90 SER A N 1
ATOM 719 C CA . SER A 1 90 ? 16.345 -16.745 -11.853 1.00 60.41 90 SER A CA 1
ATOM 720 C C . SER A 1 90 ? 17.696 -16.759 -11.141 1.00 60.41 90 SER A C 1
ATOM 722 O O . SER A 1 90 ? 18.442 -15.784 -11.119 1.00 60.41 90 SER A O 1
ATOM 724 N N . SER A 1 91 ? 18.008 -17.893 -10.510 1.00 46.28 91 SER A N 1
ATOM 725 C CA . SER A 1 91 ? 19.389 -18.235 -10.211 1.00 46.28 91 SER A CA 1
ATOM 726 C C . SER A 1 91 ? 20.136 -18.184 -11.539 1.00 46.28 91 SER A C 1
ATOM 728 O O . SER A 1 91 ? 19.724 -18.827 -12.503 1.00 46.28 91 SER A O 1
ATOM 730 N N . VAL A 1 92 ? 21.220 -17.412 -11.568 1.00 45.78 92 VAL A N 1
ATOM 731 C CA . VAL A 1 92 ? 22.142 -17.107 -12.685 1.00 45.78 92 VAL A CA 1
ATOM 732 C C . VAL A 1 92 ? 22.849 -18.368 -13.232 1.00 45.78 92 VAL A C 1
ATOM 734 O O . VAL A 1 92 ? 23.950 -18.323 -13.762 1.00 45.78 92 VAL A O 1
ATOM 737 N N . VAL A 1 93 ? 22.251 -19.544 -13.066 1.00 41.66 93 VAL A N 1
ATOM 738 C CA . VAL A 1 93 ? 22.894 -20.837 -13.267 1.00 41.66 93 VAL A CA 1
ATOM 739 C C . VAL A 1 93 ? 22.924 -21.232 -14.740 1.00 41.66 93 VAL A C 1
ATOM 741 O O . VAL A 1 93 ? 23.807 -21.990 -15.100 1.00 41.66 93 VAL A O 1
ATOM 744 N N . ASN A 1 94 ? 22.070 -20.695 -15.621 1.00 37.06 94 ASN A N 1
ATOM 745 C CA . ASN A 1 94 ? 22.072 -21.099 -17.034 1.00 37.06 94 ASN A CA 1
ATOM 746 C C . ASN A 1 94 ? 21.684 -19.965 -17.988 1.00 37.06 94 ASN A C 1
ATOM 748 O O . ASN A 1 94 ? 20.571 -19.963 -18.498 1.00 37.06 94 ASN A O 1
ATOM 752 N N . GLY A 1 95 ? 22.597 -19.020 -18.243 1.00 44.50 95 GLY A N 1
ATOM 753 C CA . GLY A 1 95 ? 22.597 -18.180 -19.455 1.00 44.50 95 GLY A CA 1
ATOM 754 C C . GLY A 1 95 ? 21.319 -17.396 -19.788 1.00 44.50 95 GLY A C 1
ATOM 755 O O . GLY A 1 95 ? 21.204 -16.903 -20.908 1.00 44.50 95 GLY A O 1
ATOM 756 N N . SER A 1 96 ? 20.362 -17.285 -18.865 1.00 53.22 96 SER A N 1
ATOM 757 C CA . SER A 1 96 ? 19.112 -16.585 -19.103 1.00 53.22 96 SER A CA 1
ATOM 758 C C . SER A 1 96 ? 19.355 -15.087 -19.028 1.00 53.22 96 SER A C 1
ATOM 760 O O . SER A 1 96 ? 19.931 -14.562 -18.073 1.00 53.22 96 SER A O 1
ATOM 762 N N . THR A 1 97 ? 18.920 -14.385 -20.072 1.00 58.56 97 THR A N 1
ATOM 763 C CA . THR A 1 97 ? 18.731 -12.937 -20.034 1.00 58.56 97 THR A CA 1
ATOM 764 C C . THR A 1 97 ? 17.833 -12.677 -18.833 1.00 58.56 97 THR A C 1
ATOM 766 O O . THR A 1 97 ? 16.718 -13.187 -18.843 1.00 58.56 97 THR A O 1
ATOM 769 N N . GLY A 1 98 ? 18.311 -12.004 -17.778 1.00 75.19 98 GLY A N 1
ATOM 770 C CA . GLY A 1 98 ? 17.595 -11.779 -16.508 1.00 75.19 98 GLY A CA 1
ATOM 771 C C . GLY A 1 98 ? 16.315 -10.948 -16.667 1.00 75.19 98 GLY A C 1
ATOM 772 O O . GLY A 1 98 ? 16.213 -9.843 -16.152 1.00 75.19 98 GLY A O 1
ATOM 773 N N . LEU A 1 99 ? 15.377 -11.465 -17.447 1.00 85.00 99 LEU A N 1
ATOM 774 C CA . LEU A 1 99 ? 14.175 -10.872 -18.015 1.00 85.00 99 LEU A CA 1
ATOM 775 C C . LEU A 1 99 ? 13.050 -11.922 -18.072 1.00 85.00 99 LEU A C 1
ATOM 777 O O . LEU A 1 99 ? 11.916 -11.576 -18.394 1.00 85.00 99 LEU A O 1
ATOM 781 N N . ASP A 1 100 ? 13.320 -13.190 -17.728 1.00 86.81 100 ASP A N 1
ATOM 782 C CA . ASP A 1 100 ? 12.335 -14.282 -17.734 1.00 86.81 100 ASP A CA 1
ATOM 783 C C . ASP A 1 100 ? 11.096 -13.946 -16.900 1.00 86.81 100 ASP A C 1
ATOM 785 O O . ASP A 1 100 ? 9.976 -14.292 -17.270 1.00 86.81 100 ASP A O 1
ATOM 789 N N . TRP A 1 101 ? 11.276 -13.224 -15.791 1.00 90.88 101 TRP A N 1
ATOM 790 C CA . TRP A 1 101 ? 10.185 -12.811 -14.909 1.00 90.88 101 TRP A CA 1
ATOM 791 C C . TRP A 1 101 ? 9.144 -11.925 -15.609 1.00 90.88 101 TRP A C 1
ATOM 793 O O . TRP A 1 101 ? 7.978 -11.931 -15.210 1.00 90.88 101 TRP A O 1
ATOM 803 N N . LEU A 1 102 ? 9.518 -11.212 -16.681 1.00 90.94 102 LEU A N 1
ATOM 804 C CA . LEU A 1 102 ? 8.587 -10.397 -17.464 1.00 90.94 102 LEU A CA 1
ATOM 805 C C . LEU A 1 102 ? 7.459 -11.240 -18.070 1.00 90.94 102 LEU A C 1
ATOM 807 O O . LEU A 1 102 ? 6.400 -10.712 -18.374 1.00 90.94 102 LEU A O 1
ATOM 811 N N . GLN A 1 103 ? 7.639 -12.556 -18.229 1.00 88.38 103 GLN A N 1
ATOM 812 C CA . GLN A 1 103 ? 6.577 -13.447 -18.712 1.00 88.38 103 GLN A CA 1
ATOM 813 C C . GLN A 1 103 ? 5.363 -13.552 -17.791 1.00 88.38 103 GLN A C 1
ATOM 815 O O . GLN A 1 103 ? 4.308 -14.001 -18.237 1.00 88.38 103 GLN A O 1
ATOM 820 N N . TYR A 1 104 ? 5.513 -13.168 -16.525 1.00 89.94 104 TYR A N 1
ATOM 821 C CA . TYR A 1 104 ? 4.435 -13.210 -15.546 1.00 89.94 104 TYR A CA 1
ATOM 822 C C . TYR A 1 104 ? 3.526 -11.977 -15.599 1.00 89.94 104 TYR A C 1
ATOM 824 O O . TYR A 1 104 ? 2.522 -11.955 -14.888 1.00 89.94 104 TYR A O 1
ATOM 832 N N . PHE A 1 105 ? 3.851 -10.977 -16.428 1.00 92.12 105 PHE A N 1
ATOM 833 C CA . PHE A 1 105 ? 3.123 -9.714 -16.532 1.00 92.12 105 PHE A CA 1
ATOM 834 C C . PHE A 1 105 ? 2.840 -9.352 -17.993 1.00 92.12 105 PHE A C 1
ATOM 836 O O . PHE A 1 105 ? 3.722 -9.428 -18.846 1.00 92.12 105 PHE A O 1
ATOM 843 N N . ASP A 1 106 ? 1.618 -8.908 -18.275 1.00 90.06 106 ASP A N 1
ATOM 844 C CA . ASP A 1 106 ? 1.245 -8.364 -19.582 1.00 90.06 106 ASP A CA 1
ATOM 845 C C . ASP A 1 106 ? 1.766 -6.929 -19.757 1.00 90.06 106 ASP A C 1
ATOM 847 O O . ASP A 1 106 ? 2.195 -6.541 -20.847 1.00 90.06 106 ASP A O 1
ATOM 851 N N . VAL A 1 107 ? 1.765 -6.149 -18.668 1.00 92.12 107 VAL A N 1
ATOM 852 C CA . VAL A 1 107 ? 2.235 -4.757 -18.636 1.00 92.12 107 VAL A CA 1
ATOM 853 C C . VAL A 1 107 ? 3.063 -4.494 -17.379 1.00 92.12 107 VAL A C 1
ATOM 855 O O . VAL A 1 107 ? 2.631 -4.776 -16.261 1.00 92.12 107 VAL A O 1
ATOM 858 N N . VAL A 1 108 ? 4.237 -3.886 -17.544 1.00 94.25 108 VAL A N 1
ATOM 859 C CA . VAL A 1 108 ? 5.081 -3.422 -16.434 1.00 94.25 108 VAL A CA 1
ATOM 860 C C . VAL A 1 108 ? 5.268 -1.914 -16.543 1.00 94.25 108 VAL A C 1
ATOM 862 O O . VAL A 1 108 ? 5.724 -1.426 -17.568 1.00 94.25 108 VAL A O 1
ATOM 865 N N . ILE A 1 109 ? 4.951 -1.169 -15.486 1.00 94.00 109 ILE A N 1
ATOM 866 C CA . ILE A 1 109 ? 5.138 0.280 -15.386 1.00 94.00 109 ILE A CA 1
ATOM 867 C C . ILE A 1 109 ? 6.040 0.580 -14.189 1.00 94.00 109 ILE A C 1
ATOM 869 O O . ILE A 1 109 ? 5.700 0.336 -13.029 1.00 94.00 109 ILE A O 1
ATOM 873 N N . THR A 1 110 ? 7.204 1.137 -14.480 1.00 94.56 110 THR A N 1
ATOM 874 C CA . THR A 1 110 ? 8.197 1.595 -13.506 1.00 94.56 110 THR A CA 1
ATOM 875 C C . THR A 1 110 ? 8.110 3.110 -13.327 1.00 94.56 110 THR A C 1
ATOM 877 O O . THR A 1 110 ? 7.461 3.805 -14.106 1.00 94.56 110 THR A O 1
ATOM 880 N N . GLY A 1 111 ? 8.713 3.660 -12.275 1.00 91.12 111 GLY A N 1
ATOM 881 C CA . GLY A 1 111 ? 8.731 5.104 -12.025 1.00 91.12 111 GLY A CA 1
ATOM 882 C C . GLY A 1 111 ? 7.345 5.762 -11.981 1.00 91.12 111 GLY A C 1
ATOM 883 O O . GLY A 1 111 ? 7.218 6.923 -12.348 1.00 91.12 111 GLY A O 1
ATOM 884 N N . SER A 1 112 ? 6.300 5.052 -11.543 1.00 87.69 112 SER A N 1
ATOM 885 C CA . SER A 1 112 ? 4.898 5.485 -11.677 1.00 87.69 112 SER A CA 1
ATOM 886 C C . SER A 1 112 ? 4.516 6.742 -10.882 1.00 87.69 112 SER A C 1
ATOM 888 O O . SER A 1 112 ? 3.461 7.320 -11.106 1.00 87.69 112 SER A O 1
ATOM 890 N N . THR A 1 113 ? 5.339 7.194 -9.932 1.00 86.88 113 THR A N 1
ATOM 891 C CA . THR A 1 113 ? 5.067 8.365 -9.064 1.00 86.88 113 THR A CA 1
ATOM 892 C C . THR A 1 113 ? 3.738 8.305 -8.284 1.00 86.88 113 THR A C 1
ATOM 894 O O . THR A 1 113 ? 3.097 9.322 -8.021 1.00 86.88 113 THR A O 1
ATOM 897 N N . LYS A 1 114 ? 3.312 7.110 -7.858 1.00 86.50 114 LYS A N 1
ATOM 898 C CA . LYS A 1 114 ? 2.174 6.911 -6.943 1.00 86.50 114 LYS A CA 1
ATOM 899 C C . LYS A 1 114 ? 2.334 7.805 -5.700 1.00 86.50 114 LYS A C 1
ATOM 901 O O . LYS A 1 114 ? 3.443 7.845 -5.152 1.00 86.50 114 LYS A O 1
ATOM 906 N N . PRO A 1 115 ? 1.280 8.514 -5.247 1.00 81.50 115 PRO A N 1
ATOM 907 C CA . PRO A 1 115 ? -0.133 8.353 -5.620 1.00 81.50 115 PRO A CA 1
ATOM 908 C C . PRO A 1 115 ? -0.580 9.082 -6.889 1.00 81.50 115 PRO A C 1
ATOM 910 O O . PRO A 1 115 ? -1.703 8.858 -7.336 1.00 81.50 115 PRO A O 1
ATOM 913 N N . SER A 1 116 ? 0.255 9.942 -7.478 1.00 85.06 116 SER A N 1
ATOM 914 C CA . SER A 1 116 ? -0.138 10.759 -8.634 1.00 85.06 116 SER A CA 1
ATOM 915 C C . SER A 1 116 ? -0.537 9.919 -9.844 1.00 85.06 116 SER A C 1
ATOM 917 O O . SER A 1 116 ? -1.420 10.315 -10.595 1.00 85.06 116 SER A O 1
ATOM 919 N N . PHE A 1 117 ? 0.030 8.718 -9.983 1.00 85.81 117 PHE A N 1
ATOM 920 C CA . PHE A 1 117 ? -0.363 7.738 -10.997 1.00 85.81 117 PHE A CA 1
ATOM 921 C C . PHE A 1 117 ? -1.883 7.507 -11.083 1.00 85.81 117 PHE A C 1
ATOM 923 O O . PHE A 1 117 ? -2.433 7.401 -12.175 1.00 85.81 117 PHE A O 1
ATOM 930 N N . PHE A 1 118 ? -2.559 7.445 -9.930 1.00 82.88 118 PHE A N 1
ATOM 931 C CA . PHE A 1 118 ? -3.986 7.128 -9.829 1.00 82.88 118 PHE A CA 1
ATOM 932 C C . PHE A 1 118 ? -4.895 8.362 -9.852 1.00 82.88 118 PHE A C 1
ATOM 934 O O . PHE A 1 118 ? -6.110 8.224 -9.727 1.00 82.88 118 PHE A O 1
ATOM 941 N N . LEU A 1 119 ? -4.332 9.568 -9.963 1.00 80.88 119 LEU A N 1
ATOM 942 C CA . LEU A 1 119 ? -5.120 10.793 -10.033 1.00 80.88 119 LEU A CA 1
ATOM 943 C C . LEU A 1 119 ? -5.747 10.953 -11.421 1.00 80.88 119 LEU A C 1
ATOM 945 O O . LEU A 1 119 ? -5.047 10.935 -12.433 1.00 80.88 119 LEU A O 1
ATOM 949 N N . GLU A 1 120 ? -7.066 11.157 -11.451 1.00 71.25 120 GLU A N 1
ATOM 950 C CA . GLU A 1 120 ? -7.766 11.594 -12.662 1.00 71.25 120 GLU A CA 1
ATOM 951 C C . GLU A 1 120 ? -7.212 12.968 -13.093 1.00 71.25 120 GLU A C 1
ATOM 953 O O . GLU A 1 120 ? -7.046 13.864 -12.262 1.00 71.25 120 GLU A O 1
ATOM 958 N N . GLY A 1 121 ? -6.883 13.115 -14.382 1.00 71.25 121 GLY A N 1
ATOM 959 C CA . GLY A 1 121 ? -6.255 14.325 -14.937 1.00 71.25 121 GLY A CA 1
ATOM 960 C C . GLY A 1 121 ? -4.727 14.391 -14.808 1.00 71.25 121 GLY A C 1
ATOM 961 O O . GLY A 1 121 ? -4.151 15.465 -14.948 1.00 71.25 121 GLY A O 1
ATOM 962 N N . ASN A 1 122 ? -4.053 13.277 -14.502 1.00 77.62 122 ASN A N 1
ATOM 963 C CA . ASN A 1 122 ? -2.594 13.215 -14.571 1.00 77.62 122 ASN A CA 1
ATOM 964 C C . ASN A 1 122 ? -2.115 13.025 -16.024 1.00 77.62 122 ASN A C 1
ATOM 966 O O . ASN A 1 122 ? -2.217 11.923 -16.569 1.00 77.62 122 ASN A O 1
ATOM 970 N N . ASP A 1 123 ? -1.523 14.077 -16.591 1.00 76.25 123 ASP A N 1
ATOM 971 C CA . ASP A 1 123 ? -0.956 14.115 -17.949 1.00 76.25 123 ASP A CA 1
ATOM 972 C C . ASP A 1 123 ? 0.520 13.661 -18.002 1.00 76.25 123 ASP A C 1
ATOM 974 O O . ASP A 1 123 ? 1.293 14.071 -18.870 1.00 76.25 123 ASP A O 1
ATOM 978 N N . ALA A 1 124 ? 0.955 12.837 -17.043 1.00 84.88 124 ALA A N 1
ATOM 979 C CA . ALA A 1 124 ? 2.317 12.314 -17.017 1.00 84.88 124 ALA A CA 1
ATOM 980 C C . ALA A 1 124 ? 2.633 11.519 -18.290 1.00 84.88 124 ALA A C 1
ATOM 982 O O . ALA A 1 124 ? 1.936 10.564 -18.630 1.00 84.88 124 ALA A O 1
ATOM 983 N N . SER A 1 125 ? 3.738 11.866 -18.950 1.00 88.12 125 SER A N 1
ATOM 984 C CA . SER A 1 125 ? 4.217 11.152 -20.132 1.00 88.12 125 SER A CA 1
ATOM 985 C C . SER A 1 125 ? 4.527 9.686 -19.820 1.00 88.12 125 SER A C 1
ATOM 987 O O . SER A 1 125 ? 5.012 9.346 -18.735 1.00 88.12 125 SER A O 1
ATOM 989 N N . LEU A 1 126 ? 4.248 8.820 -20.793 1.00 90.69 126 LEU A N 1
ATOM 990 C CA . LEU A 1 126 ? 4.594 7.407 -20.756 1.00 90.69 126 LEU A CA 1
ATOM 991 C C . LEU A 1 126 ? 5.755 7.153 -21.721 1.00 90.69 126 LEU A C 1
ATOM 993 O O . LEU A 1 126 ? 5.678 7.498 -22.901 1.00 90.69 126 LEU A O 1
ATOM 997 N N . PHE A 1 127 ? 6.814 6.528 -21.225 1.00 91.25 127 PHE A N 1
ATOM 998 C CA . PHE A 1 127 ? 7.964 6.124 -22.034 1.00 91.25 127 PHE A CA 1
ATOM 999 C C . PHE A 1 127 ? 8.032 4.606 -22.094 1.00 91.25 127 PHE A C 1
ATOM 1001 O O . PHE A 1 127 ? 7.784 3.950 -21.085 1.00 91.25 127 PHE A O 1
ATOM 1008 N N . GLU A 1 128 ? 8.371 4.045 -23.248 1.00 90.62 128 GLU A N 1
ATOM 1009 C CA . GLU A 1 128 ? 8.692 2.624 -23.380 1.00 90.62 128 GLU A CA 1
ATOM 1010 C C . GLU A 1 128 ? 10.140 2.402 -22.943 1.00 90.62 128 GLU A C 1
ATOM 1012 O O . GLU A 1 128 ? 11.011 3.229 -23.215 1.00 90.62 128 GLU A O 1
ATOM 1017 N N . VAL A 1 129 ? 10.393 1.318 -22.217 1.00 89.94 129 VAL A N 1
ATOM 1018 C CA . VAL A 1 129 ? 11.723 0.968 -21.714 1.00 89.94 129 VAL A CA 1
ATOM 1019 C C . VAL A 1 129 ? 12.252 -0.190 -22.543 1.00 89.94 129 VAL A C 1
ATOM 1021 O O . VAL A 1 129 ? 11.631 -1.249 -22.577 1.00 89.94 129 VAL A O 1
ATOM 1024 N N . GLU A 1 130 ? 13.414 -0.014 -23.168 1.00 89.31 130 GLU A N 1
ATOM 1025 C CA . GLU A 1 130 ? 14.145 -1.108 -23.810 1.00 89.31 130 GLU A CA 1
ATOM 1026 C C . GLU A 1 130 ? 14.754 -2.010 -22.716 1.00 89.31 130 GLU A C 1
ATOM 1028 O O . GLU A 1 130 ? 15.674 -1.564 -22.026 1.00 89.31 130 GLU A O 1
ATOM 1033 N N . PRO A 1 131 ? 14.282 -3.259 -22.507 1.00 86.00 131 PRO A N 1
ATOM 1034 C CA . PRO A 1 131 ? 14.641 -4.041 -21.317 1.00 86.00 131 PRO A CA 1
ATOM 1035 C C . PRO A 1 131 ? 16.133 -4.373 -21.204 1.00 86.00 131 PRO A C 1
ATOM 1037 O O . PRO A 1 131 ? 16.661 -4.463 -20.095 1.00 86.00 131 PRO A O 1
ATOM 1040 N N . GLU A 1 132 ? 16.808 -4.542 -22.343 1.00 85.00 132 GLU A N 1
ATOM 1041 C CA . GLU A 1 132 ? 18.231 -4.890 -22.405 1.00 85.00 132 GLU A CA 1
ATOM 1042 C C . GLU A 1 132 ? 19.144 -3.706 -22.073 1.00 85.00 132 GLU A C 1
ATOM 1044 O O . GLU A 1 132 ? 20.169 -3.885 -21.418 1.00 85.00 132 GLU A O 1
ATOM 1049 N N . SER A 1 133 ? 18.786 -2.494 -22.509 1.00 84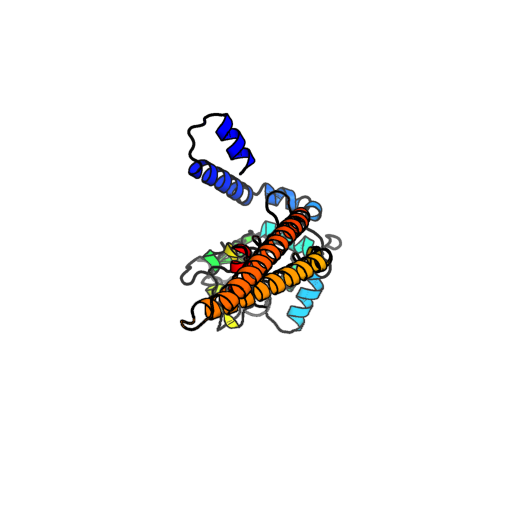.56 133 SER A N 1
ATOM 1050 C CA . SER A 1 133 ? 19.638 -1.309 -22.358 1.00 84.56 133 SER A CA 1
ATOM 1051 C C . SER A 1 133 ? 19.180 -0.347 -21.259 1.00 84.56 133 SER A C 1
ATOM 1053 O O . SER A 1 133 ? 19.954 0.514 -20.843 1.00 84.56 133 SER A O 1
ATOM 1055 N N . GLY A 1 134 ? 17.918 -0.443 -20.833 1.00 84.25 134 GLY A N 1
ATOM 1056 C CA . GLY A 1 134 ? 17.262 0.509 -19.937 1.00 84.25 134 GLY A CA 1
ATOM 1057 C C . GLY A 1 134 ? 16.936 1.864 -20.577 1.00 84.25 134 GLY A C 1
ATOM 1058 O O . GLY A 1 134 ? 16.522 2.786 -19.873 1.00 84.25 134 GLY A O 1
ATOM 1059 N N . LYS A 1 135 ? 17.120 2.035 -21.894 1.00 89.31 135 LYS A N 1
ATOM 1060 C CA . LYS A 1 135 ? 16.835 3.305 -22.580 1.00 89.31 135 LYS A CA 1
ATOM 1061 C C . LYS A 1 135 ? 15.339 3.584 -22.655 1.00 89.31 135 LYS A C 1
ATOM 1063 O O . LYS A 1 135 ? 14.529 2.678 -22.835 1.00 89.31 135 LYS A O 1
ATOM 1068 N N . LEU A 1 136 ? 15.001 4.869 -22.575 1.00 89.25 136 LEU A N 1
ATOM 1069 C CA . LEU A 1 136 ? 13.633 5.359 -22.698 1.00 89.25 136 LEU A CA 1
ATOM 1070 C C . LEU A 1 136 ? 13.340 5.771 -24.140 1.00 89.25 136 LEU A C 1
ATOM 1072 O O . LEU A 1 136 ? 14.065 6.579 -24.725 1.00 89.25 136 LEU A O 1
ATOM 1076 N N . LEU A 1 137 ? 12.253 5.241 -24.684 1.00 86.31 137 LEU A N 1
ATOM 1077 C CA . LEU A 1 137 ? 11.716 5.572 -25.994 1.00 86.31 137 LEU A CA 1
ATOM 1078 C C . LEU A 1 137 ? 10.421 6.371 -25.823 1.00 86.31 137 LEU A C 1
ATOM 1080 O O . LEU A 1 137 ? 9.562 6.040 -25.003 1.00 86.31 137 LEU A O 1
ATOM 1084 N N . ASN A 1 138 ? 10.282 7.442 -26.602 1.00 85.81 138 ASN A N 1
ATOM 1085 C CA . ASN A 1 138 ? 9.081 8.271 -26.577 1.00 85.81 138 ASN A CA 1
ATOM 1086 C C . ASN A 1 138 ? 7.888 7.504 -27.157 1.00 85.81 138 ASN A C 1
ATOM 1088 O O . ASN A 1 138 ? 7.987 6.903 -28.231 1.00 85.81 138 ASN A O 1
ATOM 1092 N N . THR A 1 139 ? 6.749 7.581 -26.468 1.00 82.06 139 THR A N 1
ATOM 1093 C CA . THR A 1 139 ? 5.490 6.985 -26.924 1.00 82.06 139 THR A CA 1
ATOM 1094 C C . THR A 1 139 ? 4.382 8.029 -26.966 1.00 82.06 139 THR A C 1
ATOM 1096 O O . THR A 1 139 ? 4.374 8.966 -26.170 1.00 82.06 139 THR A O 1
ATOM 1099 N N . ASP A 1 140 ? 3.437 7.844 -27.881 1.00 78.69 140 ASP A N 1
ATOM 1100 C CA . ASP A 1 140 ? 2.141 8.512 -27.869 1.00 78.69 140 ASP A CA 1
ATOM 1101 C C . ASP A 1 140 ? 1.158 7.595 -27.133 1.00 78.69 140 ASP A C 1
ATOM 1103 O O . ASP A 1 140 ? 0.638 6.626 -27.695 1.00 78.69 140 ASP A O 1
ATOM 1107 N N . ASN A 1 141 ? 1.004 7.826 -25.826 1.00 70.31 141 ASN A N 1
ATOM 1108 C CA . ASN A 1 141 ? 0.123 7.059 -24.938 1.00 70.31 141 ASN A CA 1
ATOM 1109 C C . ASN A 1 141 ? 0.323 5.528 -25.010 1.00 70.31 141 ASN A C 1
ATOM 1111 O O . ASN A 1 141 ? -0.637 4.759 -24.951 1.00 70.31 141 ASN A O 1
ATOM 1115 N N . GLY A 1 142 ? 1.576 5.072 -25.137 1.00 65.81 142 GLY A N 1
ATOM 1116 C CA . GLY A 1 142 ? 1.936 3.649 -25.221 1.00 65.81 142 GLY A CA 1
ATOM 1117 C C . GLY A 1 142 ? 2.047 3.086 -26.639 1.00 65.81 142 GLY A C 1
ATOM 1118 O O . GLY A 1 142 ? 2.368 1.905 -26.798 1.00 65.81 142 GLY A O 1
ATOM 1119 N N . SER A 1 143 ? 1.819 3.910 -27.666 1.00 69.38 143 SER A N 1
ATOM 1120 C CA . SER A 1 143 ? 2.167 3.592 -29.054 1.00 69.38 143 SER A CA 1
ATOM 1121 C C . SER A 1 143 ? 3.541 4.179 -29.400 1.00 69.38 143 SER A C 1
ATOM 1123 O O . SER A 1 143 ? 3.760 5.363 -29.140 1.00 69.38 143 SER A O 1
ATOM 1125 N N . PRO A 1 144 ? 4.474 3.414 -29.995 1.00 63.25 144 PRO A N 1
ATOM 1126 C CA . PRO A 1 144 ? 5.780 3.946 -30.380 1.00 63.25 144 PRO A CA 1
ATOM 1127 C C . PRO A 1 144 ? 5.630 5.125 -31.347 1.00 63.25 144 PRO A C 1
ATOM 1129 O O . PRO A 1 144 ? 4.934 5.007 -32.361 1.00 63.25 144 PRO A O 1
ATOM 1132 N N . MET A 1 145 ? 6.278 6.257 -31.059 1.00 60.53 145 MET A N 1
ATOM 1133 C CA . MET A 1 145 ? 6.297 7.380 -31.999 1.00 60.53 145 MET A CA 1
ATOM 1134 C C . MET A 1 145 ? 7.337 7.142 -33.104 1.00 60.53 145 MET A C 1
ATOM 1136 O O . MET A 1 145 ? 8.460 6.724 -32.806 1.00 60.53 145 MET A O 1
ATOM 1140 N N . PRO A 1 146 ? 7.022 7.442 -34.378 1.00 56.28 146 PRO A N 1
ATOM 1141 C CA . PRO A 1 146 ? 8.015 7.403 -35.442 1.00 56.28 146 PRO A CA 1
ATOM 1142 C C . PRO A 1 146 ? 9.103 8.449 -35.170 1.00 56.28 146 PRO A C 1
ATOM 1144 O O . PRO A 1 146 ? 8.826 9.642 -35.044 1.00 56.28 146 PRO A O 1
ATOM 1147 N N . GLN A 1 147 ? 10.353 7.998 -35.069 1.00 54.78 147 GLN A N 1
ATOM 1148 C CA . GLN A 1 147 ? 11.493 8.893 -34.896 1.00 54.78 147 GLN A CA 1
ATOM 1149 C C . GLN A 1 147 ? 11.722 9.685 -36.188 1.00 54.78 147 GLN A C 1
ATOM 1151 O O . GLN A 1 147 ? 11.825 9.108 -37.275 1.00 54.78 147 GLN A O 1
ATOM 1156 N N . VAL A 1 148 ? 11.810 11.012 -36.074 1.00 49.03 148 VAL A N 1
ATOM 1157 C CA . VAL A 1 148 ? 12.092 11.899 -37.210 1.00 49.03 148 VAL A CA 1
ATOM 1158 C C . VAL A 1 148 ? 13.442 11.499 -37.818 1.00 49.03 148 VAL A C 1
ATOM 1160 O O . VAL A 1 148 ? 14.472 11.602 -37.160 1.00 49.03 148 VAL A O 1
ATOM 1163 N N . GLY A 1 149 ? 13.425 11.006 -39.060 1.00 53.25 149 GLY A N 1
ATOM 1164 C CA . GLY A 1 149 ? 14.616 10.567 -39.802 1.00 53.25 149 GLY A CA 1
ATOM 1165 C C . GLY A 1 149 ? 14.755 9.053 -40.013 1.00 53.25 149 GLY A C 1
ATOM 1166 O O . GLY A 1 149 ? 15.513 8.654 -40.888 1.00 53.25 149 GLY A O 1
ATOM 1167 N N . ASN A 1 150 ? 13.986 8.212 -39.308 1.00 47.22 150 ASN A N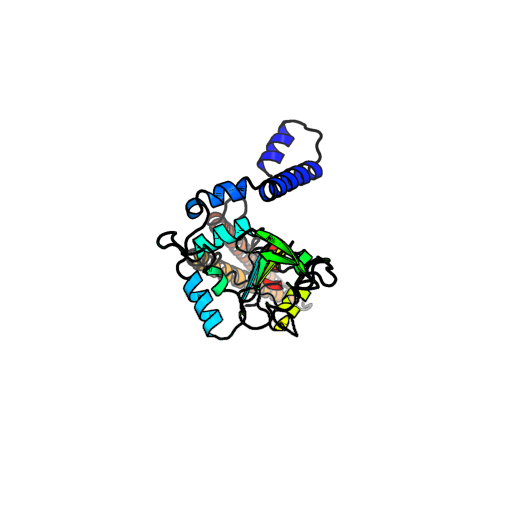 1
ATOM 1168 C CA . ASN A 1 150 ? 14.001 6.749 -39.471 1.00 47.22 150 ASN A CA 1
ATOM 1169 C C . ASN A 1 150 ? 12.619 6.227 -39.903 1.00 47.22 150 ASN A C 1
ATOM 1171 O O . ASN A 1 150 ? 11.874 5.624 -39.133 1.00 47.22 150 ASN A O 1
ATOM 1175 N N . ILE A 1 151 ? 12.272 6.450 -41.175 1.00 46.91 151 ILE A N 1
ATOM 1176 C CA . ILE A 1 151 ? 10.986 6.028 -41.771 1.00 46.91 151 ILE A CA 1
ATOM 1177 C C . ILE A 1 151 ? 10.877 4.487 -41.881 1.00 46.91 151 ILE A C 1
ATOM 1179 O O . ILE A 1 151 ? 9.787 3.945 -42.042 1.00 46.91 151 ILE A O 1
ATOM 1183 N N . SER A 1 152 ? 11.979 3.749 -41.722 1.00 46.28 152 SER A N 1
ATOM 1184 C CA . SER A 1 152 ? 12.025 2.286 -41.854 1.00 46.28 152 SER A CA 1
ATOM 1185 C C . SER A 1 152 ? 11.761 1.496 -40.562 1.00 46.28 152 SER A C 1
ATOM 1187 O O . SER A 1 152 ? 11.460 0.307 -40.648 1.00 46.28 152 SER A O 1
ATOM 1189 N N . ALA A 1 153 ? 11.820 2.112 -39.373 1.00 46.16 153 ALA A N 1
ATOM 1190 C CA . ALA A 1 153 ? 11.702 1.380 -38.101 1.00 46.16 153 ALA A CA 1
ATOM 1191 C C . ALA A 1 153 ? 10.256 1.246 -37.575 1.00 46.16 153 ALA A C 1
ATOM 1193 O O . ALA A 1 153 ? 9.967 0.354 -36.783 1.00 46.16 153 ALA A O 1
ATOM 1194 N N . GLY A 1 154 ? 9.325 2.096 -38.026 1.00 43.62 154 GLY A N 1
ATOM 1195 C CA . GLY A 1 154 ? 7.959 2.162 -37.478 1.00 43.62 154 GLY A CA 1
ATOM 1196 C C . GLY A 1 154 ? 6.963 1.123 -38.014 1.00 43.62 154 GLY A C 1
ATOM 1197 O O . GLY A 1 154 ? 5.861 1.010 -37.478 1.00 43.62 154 GLY A O 1
ATOM 1198 N N . LEU A 1 155 ? 7.310 0.370 -39.067 1.00 40.22 155 LEU A N 1
ATOM 1199 C CA . LEU A 1 155 ? 6.375 -0.548 -39.739 1.00 40.22 155 LEU A CA 1
ATOM 1200 C C . LEU A 1 155 ? 6.646 -2.044 -39.482 1.00 40.22 155 LEU A C 1
ATOM 1202 O O . LEU A 1 155 ? 5.783 -2.869 -39.777 1.00 40.22 155 LEU A O 1
ATOM 1206 N N . LEU A 1 156 ? 7.812 -2.411 -38.934 1.00 41.00 156 LEU A N 1
ATOM 1207 C CA . LEU A 1 156 ? 8.285 -3.807 -38.885 1.00 41.00 156 LEU A CA 1
ATOM 1208 C C . LEU A 1 156 ? 8.059 -4.543 -37.551 1.00 41.00 156 LEU A C 1
ATOM 1210 O O . LEU A 1 156 ? 8.137 -5.767 -37.521 1.00 41.00 156 LEU A O 1
ATOM 1214 N N . THR A 1 157 ? 7.675 -3.862 -36.472 1.00 42.31 157 THR A N 1
ATOM 1215 C CA . THR A 1 157 ? 7.367 -4.490 -35.165 1.00 42.31 157 THR A CA 1
ATOM 1216 C C . THR A 1 157 ? 5.880 -4.796 -34.956 1.00 42.31 157 THR A C 1
ATOM 1218 O O . THR A 1 157 ? 5.451 -5.105 -33.849 1.00 42.31 157 THR A O 1
ATOM 1221 N N . LYS A 1 158 ? 5.057 -4.737 -36.012 1.00 42.56 158 LYS A N 1
ATOM 1222 C CA . LYS A 1 158 ? 3.591 -4.826 -35.894 1.00 42.56 158 LYS A CA 1
ATOM 1223 C C . LYS A 1 158 ? 2.969 -6.227 -35.956 1.00 42.56 158 LYS A C 1
ATOM 1225 O O . LYS A 1 158 ? 1.746 -6.29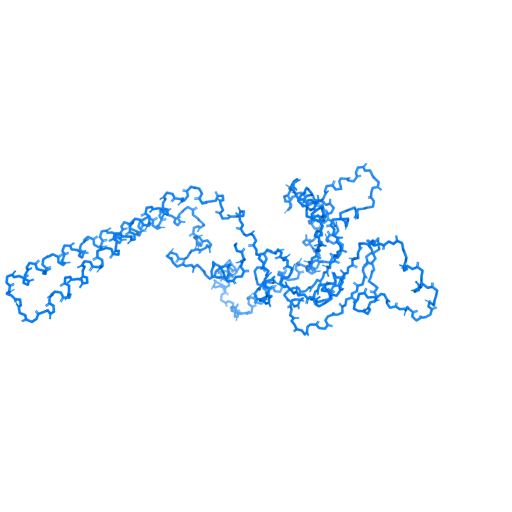9 -35.933 1.00 42.56 158 LYS A O 1
ATOM 1230 N N . VAL A 1 159 ? 3.722 -7.334 -36.036 1.00 38.28 159 VAL A N 1
ATOM 1231 C CA . VAL A 1 159 ? 3.074 -8.635 -36.345 1.00 38.28 159 VAL A CA 1
ATOM 1232 C C . VAL A 1 159 ? 3.452 -9.843 -35.482 1.00 38.28 159 VAL A C 1
ATOM 1234 O O . VAL A 1 159 ? 2.657 -10.778 -35.472 1.00 38.28 159 VAL A O 1
ATOM 1237 N N . LYS A 1 160 ? 4.560 -9.900 -34.727 1.00 37.56 160 LYS A N 1
ATOM 1238 C CA . LYS A 1 160 ? 4.958 -11.217 -34.171 1.00 37.56 160 LYS A CA 1
ATOM 1239 C C . LYS A 1 160 ? 5.257 -11.385 -32.702 1.00 37.56 160 LYS A C 1
ATOM 1241 O O . LYS A 1 160 ? 5.375 -12.534 -32.303 1.00 37.56 160 LYS A O 1
ATOM 1246 N N . ASP A 1 161 ? 5.232 -10.342 -31.890 1.00 41.84 161 ASP A N 1
ATOM 1247 C CA . ASP A 1 161 ? 5.454 -10.567 -30.473 1.00 41.84 161 ASP A CA 1
ATOM 1248 C C . ASP A 1 161 ? 4.575 -9.655 -29.627 1.00 41.84 161 ASP A C 1
ATOM 1250 O O . ASP A 1 161 ? 4.789 -8.452 -29.511 1.00 41.84 161 ASP A O 1
ATOM 1254 N N . ARG A 1 162 ? 3.583 -10.259 -28.966 1.00 46.66 162 ARG A N 1
ATOM 1255 C CA . ARG A 1 162 ? 2.938 -9.710 -27.762 1.00 46.66 162 ARG A CA 1
ATOM 1256 C C . ARG A 1 162 ? 3.946 -9.682 -26.596 1.00 46.66 162 ARG A C 1
ATOM 1258 O O . ARG A 1 162 ? 3.616 -10.054 -25.472 1.00 46.66 162 ARG A O 1
ATOM 1265 N N . VAL A 1 163 ? 5.206 -9.346 -26.866 1.00 52.56 163 VAL A N 1
ATOM 1266 C CA . VAL A 1 163 ? 6.300 -9.422 -25.907 1.00 52.56 163 VAL A CA 1
ATOM 1267 C C . VAL A 1 163 ? 6.213 -8.191 -25.032 1.00 52.56 163 VAL A C 1
ATOM 1269 O O . VAL A 1 163 ? 6.666 -7.113 -25.386 1.00 52.56 163 VAL A O 1
ATOM 1272 N N . ARG A 1 164 ? 5.542 -8.399 -23.896 1.00 62.84 164 ARG A N 1
ATOM 1273 C CA . ARG A 1 164 ? 5.927 -7.890 -22.576 1.00 62.84 164 ARG A CA 1
ATOM 1274 C C . ARG A 1 164 ? 6.335 -6.419 -22.610 1.00 62.84 164 ARG A C 1
ATOM 1276 O O . ARG A 1 164 ? 7.518 -6.089 -22.644 1.00 62.84 164 ARG A O 1
ATOM 1283 N N . LYS A 1 165 ? 5.339 -5.536 -22.604 1.00 82.06 165 LYS A N 1
ATOM 1284 C CA . LYS A 1 165 ? 5.582 -4.098 -22.706 1.00 82.06 165 LYS A CA 1
ATOM 1285 C C . LYS A 1 165 ? 6.029 -3.542 -21.355 1.00 82.06 165 LYS A C 1
ATOM 1287 O O . LYS A 1 165 ? 5.280 -3.598 -20.373 1.00 82.06 165 LYS A O 1
ATOM 1292 N N . VAL A 1 166 ? 7.245 -3.006 -21.322 1.00 91.88 166 VAL A N 1
ATOM 1293 C CA . VAL A 1 166 ? 7.810 -2.316 -20.162 1.00 91.88 166 VAL A CA 1
ATOM 1294 C C . VAL A 1 166 ? 7.747 -0.816 -20.413 1.00 91.88 166 VAL A C 1
ATOM 1296 O O . VAL A 1 166 ? 8.176 -0.327 -21.453 1.00 91.88 166 VAL A O 1
ATOM 1299 N N . PHE A 1 167 ? 7.223 -0.081 -19.442 1.00 93.88 167 PHE A N 1
ATOM 1300 C CA . PHE A 1 167 ? 7.067 1.361 -19.501 1.00 93.88 167 PHE A CA 1
ATOM 1301 C C . PHE A 1 167 ? 7.611 2.046 -18.251 1.00 93.88 167 PHE A C 1
ATOM 1303 O O . PHE A 1 167 ? 7.818 1.427 -17.202 1.00 93.88 167 PHE A O 1
ATOM 1310 N N . GLN A 1 168 ? 7.796 3.358 -18.354 1.00 94.44 168 GLN A N 1
ATOM 1311 C CA . GLN A 1 168 ? 8.135 4.236 -17.249 1.00 94.44 168 GLN A CA 1
ATOM 1312 C C . GLN A 1 168 ? 7.202 5.453 -17.206 1.00 94.44 168 GLN A C 1
ATOM 1314 O O . GLN A 1 168 ? 6.948 6.088 -18.231 1.00 94.44 168 GLN A O 1
ATOM 1319 N N . GLY A 1 169 ? 6.727 5.801 -16.007 1.00 92.31 169 GLY A N 1
ATOM 1320 C CA . GLY A 1 169 ? 5.868 6.960 -15.759 1.00 92.31 169 GLY A CA 1
ATOM 1321 C C . GLY A 1 169 ? 4.382 6.676 -15.985 1.00 92.31 169 GLY A C 1
ATOM 1322 O O . GLY A 1 169 ? 3.856 5.666 -15.520 1.00 92.31 169 GLY A O 1
ATOM 1323 N N . GLY A 1 170 ? 3.703 7.585 -16.684 1.00 89.31 170 GLY A N 1
ATOM 1324 C CA . GLY A 1 170 ? 2.297 7.453 -17.054 1.00 89.31 170 GLY A CA 1
ATOM 1325 C C . GLY A 1 170 ? 1.271 7.641 -15.931 1.00 89.31 170 GLY A C 1
ATOM 1326 O O . GLY A 1 170 ? 1.568 8.110 -14.831 1.00 89.31 170 GLY A O 1
ATOM 1327 N N . SER A 1 171 ? 0.029 7.273 -16.247 1.00 89.44 171 SER A N 1
ATOM 1328 C CA . SER A 1 171 ? -1.141 7.376 -15.375 1.00 89.44 171 SER A CA 1
ATOM 1329 C C . SER A 1 171 ? -2.027 6.131 -15.491 1.00 89.44 171 SER A C 1
ATOM 1331 O O . SER A 1 171 ? -1.835 5.281 -16.366 1.00 89.44 171 SER A O 1
ATOM 1333 N N . VAL A 1 172 ? -3.038 6.030 -14.626 1.00 87.06 172 VAL A N 1
ATOM 1334 C CA . VAL A 1 172 ? -4.020 4.934 -14.648 1.00 87.06 172 VAL A CA 1
ATOM 1335 C C . VAL A 1 172 ? -4.769 4.828 -15.983 1.00 87.06 172 VAL A C 1
ATOM 1337 O O . VAL A 1 172 ? -5.093 3.726 -16.416 1.00 87.06 172 VAL A O 1
ATOM 1340 N N . ASN A 1 173 ? -4.963 5.947 -16.687 1.00 85.69 173 ASN A N 1
ATOM 1341 C CA . ASN A 1 173 ? -5.593 5.958 -18.008 1.00 85.69 173 ASN A CA 1
ATOM 1342 C C . ASN A 1 173 ? -4.728 5.233 -19.046 1.00 85.69 173 ASN A C 1
ATOM 1344 O O . ASN A 1 173 ? -5.245 4.477 -19.863 1.00 85.69 173 ASN A O 1
ATOM 1348 N N . HIS A 1 174 ? -3.403 5.394 -18.977 1.00 87.94 174 HIS A N 1
ATOM 1349 C CA . HIS A 1 174 ? -2.490 4.637 -19.833 1.00 87.94 174 HIS A CA 1
ATOM 1350 C C . HIS A 1 174 ? -2.566 3.141 -19.544 1.00 87.94 174 HIS A C 1
ATOM 1352 O O . HIS A 1 174 ? -2.620 2.348 -20.478 1.00 87.94 174 HIS A O 1
ATOM 1358 N N . LEU A 1 175 ? -2.632 2.749 -18.269 1.00 87.56 175 LEU A N 1
ATOM 1359 C CA . LEU A 1 175 ? -2.790 1.344 -17.893 1.00 87.56 175 LEU A CA 1
ATOM 1360 C C . LEU A 1 175 ? -4.089 0.752 -18.460 1.00 87.56 175 LEU A C 1
ATOM 1362 O O . LEU A 1 175 ? -4.065 -0.335 -19.033 1.00 87.56 175 LEU A O 1
ATOM 1366 N N . HIS A 1 176 ? -5.201 1.479 -18.342 1.00 86.69 176 HIS A N 1
ATOM 1367 C CA . HIS A 1 176 ? -6.482 1.067 -18.911 1.00 86.69 176 HIS A CA 1
ATOM 1368 C C . HIS A 1 176 ? -6.409 0.898 -20.430 1.00 86.69 176 HIS A C 1
ATOM 1370 O O . HIS A 1 176 ? -6.849 -0.124 -20.948 1.00 86.69 176 HIS A O 1
ATOM 1376 N N . ASN A 1 177 ? -5.801 1.854 -21.137 1.00 86.12 177 ASN A N 1
ATOM 1377 C CA . ASN A 1 177 ? -5.650 1.789 -22.590 1.00 86.12 177 ASN A CA 1
ATOM 1378 C C . ASN A 1 177 ? -4.763 0.610 -23.019 1.00 86.12 177 ASN A C 1
ATOM 1380 O O . ASN A 1 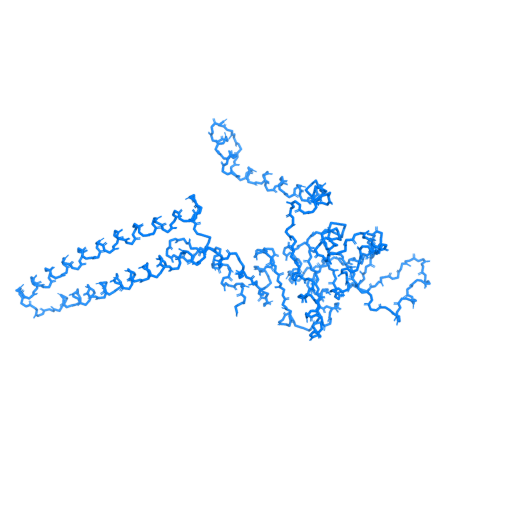177 ? -5.097 -0.109 -23.958 1.00 86.12 177 ASN A O 1
ATOM 1384 N N . LEU A 1 178 ? -3.655 0.372 -22.309 1.00 86.75 178 LEU A N 1
ATOM 1385 C CA . LEU A 1 178 ? -2.719 -0.717 -22.604 1.00 86.75 178 LEU A CA 1
ATOM 1386 C C . LEU A 1 178 ? -3.340 -2.103 -22.406 1.00 86.75 178 LEU A C 1
ATOM 1388 O O . LEU A 1 178 ? -3.051 -3.013 -23.181 1.00 86.75 178 LEU A O 1
ATOM 1392 N N . LEU A 1 179 ? -4.185 -2.256 -21.386 1.00 85.12 179 LEU A N 1
ATOM 1393 C CA . LEU A 1 179 ? -4.872 -3.509 -21.068 1.00 85.12 179 LEU A CA 1
ATOM 1394 C C . LEU A 1 179 ? -6.278 -3.605 -21.684 1.00 85.12 179 LEU A C 1
ATOM 1396 O O . LEU A 1 179 ? -6.953 -4.610 -21.483 1.00 85.12 179 LEU A O 1
ATOM 1400 N N . SER A 1 180 ? -6.713 -2.591 -22.445 1.00 84.69 180 SER A N 1
ATOM 1401 C CA . SER A 1 180 ? -8.063 -2.499 -23.028 1.00 84.69 180 SER A CA 1
ATOM 1402 C C . SER A 1 180 ? -9.182 -2.666 -21.988 1.00 84.69 180 SER A C 1
ATOM 1404 O O . SER A 1 180 ? -10.153 -3.387 -22.203 1.00 84.69 180 SER A O 1
ATOM 1406 N N . ILE A 1 181 ? -9.023 -2.012 -20.836 1.00 81.56 181 ILE A N 1
ATOM 1407 C CA . ILE A 1 181 ? -9.964 -2.063 -19.714 1.00 81.56 181 ILE A CA 1
ATOM 1408 C C . ILE A 1 181 ? -10.911 -0.869 -19.797 1.00 81.56 181 ILE A C 1
ATOM 1410 O O . ILE A 1 181 ? -10.480 0.283 -19.790 1.00 81.56 181 ILE A O 1
ATOM 1414 N N . GLU A 1 182 ? -12.213 -1.142 -19.808 1.00 76.50 182 GLU A N 1
ATOM 1415 C CA . GLU A 1 182 ? -13.247 -0.105 -19.900 1.00 76.50 182 GLU A CA 1
ATOM 1416 C C . GLU A 1 182 ? -13.553 0.538 -18.539 1.00 76.50 182 GLU A C 1
ATOM 1418 O O . GLU A 1 182 ? -13.915 1.712 -18.461 1.00 76.50 182 GLU A O 1
ATOM 1423 N N . SER A 1 183 ? -13.401 -0.215 -17.442 1.00 78.31 183 SER A N 1
ATOM 1424 C CA . SER A 1 183 ? -13.766 0.238 -16.099 1.00 78.31 183 SER A CA 1
ATOM 1425 C C . SER A 1 183 ? -12.737 -0.147 -15.042 1.00 78.31 183 SER A C 1
ATOM 1427 O O . SER A 1 183 ? -12.373 -1.313 -14.912 1.00 78.31 183 SER A O 1
ATOM 1429 N N . SER A 1 184 ? -12.368 0.808 -14.176 1.00 74.75 184 SER A N 1
ATOM 1430 C CA . SER A 1 184 ? -11.506 0.545 -13.008 1.00 74.75 184 SER A CA 1
ATOM 1431 C C . SER A 1 184 ? -12.077 -0.516 -12.062 1.00 74.75 184 SER A C 1
ATOM 1433 O O . SER A 1 184 ? -11.330 -1.096 -11.289 1.00 74.75 184 SER A O 1
ATOM 1435 N N . SER A 1 185 ? -13.390 -0.777 -12.099 1.00 76.94 185 SER A N 1
ATOM 1436 C CA . SER A 1 185 ? -14.026 -1.812 -11.266 1.00 76.94 185 SER A CA 1
ATOM 1437 C C . SER A 1 185 ? -13.610 -3.242 -11.629 1.00 76.94 185 SER A C 1
ATOM 1439 O O . SER A 1 185 ? -13.780 -4.149 -10.820 1.00 76.94 185 SER A O 1
ATOM 1441 N N . GLN A 1 186 ? -13.046 -3.443 -12.823 1.00 80.19 186 GLN A N 1
ATOM 1442 C CA . GLN A 1 186 ? -12.521 -4.731 -13.284 1.00 80.19 186 GLN A CA 1
ATOM 1443 C C . GLN A 1 186 ? -11.077 -4.973 -12.816 1.00 80.19 186 GLN A C 1
ATOM 1445 O O . GLN A 1 186 ? -10.534 -6.057 -13.023 1.00 80.19 186 GLN A O 1
ATOM 1450 N N . VAL A 1 187 ? -10.445 -3.969 -12.199 1.00 82.88 187 VAL A N 1
ATOM 1451 C CA . VAL A 1 187 ? -9.034 -3.994 -11.816 1.00 82.88 187 VAL A CA 1
ATOM 1452 C C . VAL A 1 187 ? -8.905 -4.239 -10.326 1.00 82.88 187 VAL A C 1
ATOM 1454 O O . VAL A 1 187 ? -9.387 -3.453 -9.519 1.00 82.88 187 VAL A O 1
ATOM 1457 N N . LEU A 1 188 ? -8.183 -5.297 -9.960 1.00 84.62 188 LEU A N 1
ATOM 1458 C CA . LEU A 1 188 ? -7.725 -5.499 -8.593 1.00 84.62 188 LEU A CA 1
ATOM 1459 C C . LEU A 1 188 ? -6.255 -5.098 -8.498 1.00 84.62 188 LEU A C 1
ATOM 1461 O O . LEU A 1 188 ? -5.386 -5.746 -9.076 1.00 84.62 188 LEU A O 1
ATOM 1465 N N . TYR A 1 189 ? -5.982 -4.039 -7.746 1.00 83.31 189 TYR A N 1
ATOM 1466 C CA . TYR A 1 189 ? -4.628 -3.614 -7.414 1.00 83.31 189 TYR A CA 1
ATOM 1467 C C . TYR A 1 189 ? -4.333 -3.934 -5.954 1.00 83.31 189 TYR A C 1
ATOM 1469 O O . TYR A 1 189 ? -5.108 -3.570 -5.071 1.00 83.31 189 TYR A O 1
ATOM 1477 N N . VAL A 1 190 ? -3.188 -4.570 -5.719 1.00 82.81 190 VAL A N 1
ATOM 1478 C CA . VAL A 1 190 ? -2.702 -4.934 -4.388 1.00 82.81 190 VAL A CA 1
ATOM 1479 C C . VAL A 1 190 ? -1.424 -4.145 -4.116 1.00 82.81 190 VAL A C 1
ATOM 1481 O O . VAL A 1 190 ? -0.460 -4.243 -4.874 1.00 82.81 190 VAL A O 1
ATOM 1484 N N . GLY A 1 191 ? -1.423 -3.355 -3.042 1.00 80.75 191 GLY A N 1
ATOM 1485 C CA . GLY A 1 191 ? -0.294 -2.518 -2.633 1.00 80.75 191 GLY A CA 1
ATOM 1486 C C . GLY A 1 191 ? -0.115 -2.502 -1.119 1.00 80.75 191 GLY A C 1
ATOM 1487 O O . GLY A 1 191 ? -1.033 -2.832 -0.367 1.00 80.75 191 GLY A O 1
ATOM 1488 N N . ASP A 1 192 ? 1.078 -2.129 -0.671 1.00 75.25 192 ASP A N 1
ATOM 1489 C CA . ASP A 1 192 ? 1.480 -2.104 0.735 1.00 75.25 192 ASP A CA 1
ATOM 1490 C C . ASP A 1 192 ? 1.259 -0.731 1.388 1.00 75.25 192 ASP A C 1
ATOM 1492 O O . ASP A 1 192 ? 1.087 -0.638 2.605 1.00 75.25 192 ASP A O 1
ATOM 1496 N N . HIS A 1 193 ? 1.217 0.352 0.605 1.00 69.75 193 HIS A N 1
ATOM 1497 C CA . HIS A 1 193 ? 1.202 1.703 1.148 1.00 69.75 193 HIS A CA 1
ATOM 1498 C C . HIS A 1 193 ? -0.160 2.386 0.990 1.00 69.75 193 HIS A C 1
ATOM 1500 O O . HIS A 1 193 ? -0.368 3.182 0.078 1.00 69.75 193 HIS A O 1
ATOM 1506 N N . ILE A 1 194 ? -1.049 2.230 1.978 1.00 66.00 194 ILE A N 1
ATOM 1507 C CA . ILE A 1 194 ? -2.430 2.772 1.995 1.00 66.00 194 ILE A CA 1
ATOM 1508 C C . ILE A 1 194 ? -2.561 4.208 1.431 1.00 66.00 194 ILE A C 1
ATOM 1510 O O . ILE A 1 194 ? -3.463 4.490 0.644 1.00 66.00 194 ILE A O 1
ATOM 1514 N N . TYR A 1 195 ? -1.665 5.136 1.797 1.00 62.03 195 TYR A N 1
ATOM 1515 C CA . TYR A 1 195 ? -1.717 6.524 1.300 1.00 62.03 195 TYR A CA 1
ATOM 1516 C C . TYR A 1 195 ? -1.225 6.720 -0.143 1.00 62.03 195 TYR A C 1
ATOM 1518 O O . TYR A 1 195 ? -1.801 7.522 -0.873 1.00 62.03 195 TYR A O 1
ATOM 1526 N N . GLY A 1 196 ? -0.158 6.024 -0.544 1.00 63.97 196 GLY A N 1
ATOM 1527 C CA . GLY A 1 196 ? 0.418 6.122 -1.885 1.00 63.97 196 GLY A CA 1
ATOM 1528 C C . GLY A 1 196 ? -0.374 5.309 -2.904 1.00 63.97 196 GLY A C 1
ATOM 1529 O O . GLY A 1 196 ? -0.415 5.666 -4.072 1.00 63.97 196 GLY A O 1
ATOM 1530 N N . ASP A 1 197 ? -1.044 4.260 -2.443 1.00 65.25 197 ASP A N 1
ATOM 1531 C CA . ASP A 1 197 ? -1.705 3.280 -3.287 1.00 65.25 197 ASP A CA 1
ATOM 1532 C C . ASP A 1 197 ? -3.233 3.442 -3.328 1.00 65.25 197 ASP A C 1
ATOM 1534 O O . ASP A 1 197 ? -3.826 3.179 -4.372 1.00 65.25 197 ASP A O 1
ATOM 1538 N N . ILE A 1 198 ? -3.886 3.875 -2.230 1.00 59.31 198 ILE A N 1
ATOM 1539 C CA . ILE A 1 198 ? -5.347 3.676 -2.078 1.00 59.31 198 ILE A CA 1
ATOM 1540 C C . ILE A 1 198 ? -6.159 4.910 -1.729 1.00 59.31 198 ILE A C 1
ATOM 1542 O O . ILE A 1 198 ? -7.240 5.107 -2.274 1.00 59.31 198 ILE A O 1
ATOM 1546 N N . LEU A 1 199 ? -5.657 5.799 -0.868 1.00 54.66 199 LEU A N 1
ATOM 1547 C CA . LEU A 1 199 ? -6.456 6.942 -0.395 1.00 54.66 199 LEU A CA 1
ATOM 1548 C C . LEU A 1 199 ? -6.932 7.896 -1.510 1.00 54.66 199 LEU A C 1
ATOM 1550 O O . LEU A 1 199 ? -7.780 8.754 -1.254 1.00 54.66 199 LEU A O 1
ATOM 1554 N N . ARG A 1 200 ? -6.419 7.755 -2.739 1.00 55.97 200 ARG A N 1
ATOM 1555 C CA . ARG A 1 200 ? -6.852 8.525 -3.914 1.00 55.97 200 ARG A CA 1
ATOM 1556 C C . ARG A 1 200 ? -7.459 7.699 -5.050 1.00 55.97 200 ARG A C 1
ATOM 1558 O O . ARG A 1 200 ? -8.131 8.281 -5.894 1.00 55.97 200 ARG A O 1
ATOM 1565 N N . SER A 1 201 ? -7.333 6.377 -5.033 1.00 49.50 201 SER A N 1
ATOM 1566 C CA . SER A 1 201 ? -7.978 5.458 -5.976 1.00 49.50 201 SER A CA 1
ATOM 1567 C C . SER A 1 201 ? -9.301 4.965 -5.382 1.00 49.50 201 SER A C 1
ATOM 1569 O O . SER A 1 201 ? -9.486 3.803 -5.043 1.00 49.50 201 SER A O 1
ATOM 1571 N N . LYS A 1 202 ? -10.283 5.867 -5.252 1.00 50.16 202 LYS A N 1
ATOM 1572 C CA . LYS A 1 202 ? -11.627 5.558 -4.709 1.00 50.16 202 LYS A CA 1
ATOM 1573 C C . LYS A 1 202 ? -12.450 4.550 -5.541 1.00 50.16 202 LYS A C 1
ATOM 1575 O O . LYS A 1 202 ? -13.635 4.364 -5.278 1.00 50.16 202 LYS A O 1
ATOM 1580 N N . LYS A 1 203 ? -11.852 3.896 -6.536 1.00 46.22 203 LYS A N 1
ATOM 1581 C CA . LYS A 1 203 ? -12.458 2.842 -7.349 1.00 46.22 203 LYS A CA 1
ATOM 1582 C C . LYS A 1 203 ? -11.721 1.529 -7.054 1.00 46.22 203 LYS A C 1
ATOM 1584 O O . LYS A 1 203 ? -10.721 1.229 -7.685 1.00 46.22 203 LYS A O 1
ATOM 1589 N N . VAL A 1 204 ? -12.236 0.790 -6.066 1.00 43.84 204 VAL A N 1
ATOM 1590 C CA . VAL A 1 204 ? -12.098 -0.675 -5.913 1.00 43.84 204 VAL A CA 1
ATOM 1591 C C . VAL A 1 204 ? -10.650 -1.209 -5.958 1.00 43.84 204 VAL A C 1
ATOM 1593 O O . VAL A 1 204 ? -10.342 -2.097 -6.738 1.00 43.84 204 VAL A O 1
ATOM 1596 N N . LEU A 1 205 ? -9.741 -0.715 -5.109 1.00 43.72 205 LEU A N 1
ATOM 1597 C CA . LEU A 1 205 ? -8.414 -1.334 -4.945 1.00 43.72 205 LEU A CA 1
ATOM 1598 C C . LEU A 1 205 ? -8.303 -1.940 -3.541 1.00 43.72 205 LEU A C 1
ATOM 1600 O O . LEU A 1 205 ? -8.155 -1.217 -2.562 1.00 43.72 205 LEU A O 1
ATOM 1604 N N . GLY A 1 206 ? -8.450 -3.262 -3.428 1.00 40.72 206 GLY A N 1
ATOM 1605 C CA . GLY A 1 206 ? -8.403 -3.974 -2.149 1.00 40.72 206 GLY A CA 1
ATOM 1606 C C . GLY A 1 206 ? -6.976 -4.317 -1.712 1.00 40.72 206 GLY A C 1
ATOM 1607 O O . GLY A 1 206 ? -6.216 -4.891 -2.485 1.00 40.72 206 GLY A O 1
ATOM 1608 N N . ILE A 1 207 ? -6.621 -4.035 -0.451 1.00 41.59 207 ILE A N 1
ATOM 1609 C CA . ILE A 1 207 ? -5.437 -4.650 0.179 1.00 41.59 207 ILE A CA 1
ATOM 1610 C C . ILE A 1 207 ? -5.854 -5.923 0.890 1.00 41.59 207 ILE A C 1
ATOM 1612 O O . ILE A 1 207 ? -6.691 -5.878 1.792 1.00 41.59 207 ILE A O 1
ATOM 1616 N N . LEU A 1 208 ? -5.160 -7.016 0.595 1.00 40.50 208 LEU A N 1
ATOM 1617 C CA . LEU A 1 208 ? -5.154 -8.192 1.451 1.00 40.50 208 LEU A CA 1
ATOM 1618 C C . LEU A 1 208 ? -4.118 -7.997 2.580 1.00 40.50 208 LEU A C 1
ATOM 1620 O O . LEU A 1 208 ? -2.961 -8.387 2.462 1.00 40.50 208 LEU A O 1
ATOM 1624 N N . TYR A 1 209 ? -4.506 -7.355 3.688 1.00 41.12 209 TYR A N 1
ATOM 1625 C CA . TYR A 1 209 ? -3.650 -7.189 4.885 1.00 41.12 209 TYR A CA 1
ATOM 1626 C C . TYR A 1 209 ? -3.706 -8.423 5.806 1.00 41.12 209 TYR A C 1
ATOM 1628 O O . TYR A 1 209 ? -3.736 -8.318 7.034 1.00 41.12 209 TYR A O 1
ATOM 1636 N N . GLU A 1 210 ? -3.772 -9.617 5.221 1.00 35.72 210 GLU A N 1
ATOM 1637 C CA . GLU A 1 210 ? -4.102 -10.832 5.966 1.00 35.72 210 GLU A CA 1
ATOM 1638 C C . GLU A 1 210 ? -2.899 -11.406 6.741 1.00 35.72 210 GLU A C 1
ATOM 1640 O O . GLU A 1 210 ? -3.073 -12.040 7.779 1.00 35.72 210 GLU A O 1
ATOM 1645 N N . SER A 1 211 ? -1.656 -11.110 6.348 1.00 36.88 211 SER A N 1
ATOM 1646 C CA . SER A 1 211 ? -0.487 -11.830 6.883 1.00 36.88 211 SER A CA 1
ATOM 1647 C C . SER A 1 211 ? 0.109 -11.276 8.187 1.00 36.88 211 SER A C 1
ATOM 1649 O O . SER A 1 211 ? 0.566 -12.055 9.022 1.00 36.88 211 SER A O 1
ATOM 1651 N N . LEU A 1 212 ? 0.086 -9.960 8.432 1.00 38.25 212 LEU A N 1
ATOM 1652 C CA . LEU A 1 212 ? 0.779 -9.372 9.598 1.00 38.25 212 LEU A CA 1
ATOM 1653 C C . LEU A 1 212 ? -0.059 -9.338 10.885 1.00 38.25 212 LEU A C 1
ATOM 1655 O O . LEU A 1 212 ? 0.496 -9.344 11.983 1.00 38.25 212 LEU A O 1
ATOM 1659 N N . SER A 1 213 ? -1.391 -9.333 10.779 1.00 41.62 213 SER A N 1
ATOM 1660 C CA . SER A 1 213 ? -2.262 -9.290 11.964 1.00 41.62 213 SER A CA 1
ATOM 1661 C C . SER A 1 213 ? -2.529 -10.681 12.548 1.00 41.62 213 SER A C 1
ATOM 1663 O O . SER A 1 213 ? -2.676 -10.814 13.762 1.00 41.62 213 SER A O 1
ATOM 1665 N N . LEU A 1 214 ? -2.578 -11.730 11.717 1.00 41.97 214 LEU A N 1
ATOM 1666 C CA . LEU A 1 214 ? -3.000 -13.065 12.156 1.00 41.97 214 LEU A CA 1
ATOM 1667 C C . LEU A 1 214 ? -1.966 -13.783 13.032 1.00 41.97 214 LEU A C 1
ATOM 1669 O O . LEU A 1 214 ? -2.358 -14.511 13.946 1.00 41.97 214 LEU A O 1
ATOM 1673 N N . LEU A 1 215 ? -0.666 -13.547 12.820 1.00 43.50 215 LEU A N 1
ATOM 1674 C CA . LEU A 1 215 ? 0.377 -14.255 13.571 1.00 43.50 215 LEU A CA 1
ATOM 1675 C C . LEU A 1 215 ? 0.429 -13.839 15.056 1.00 43.50 215 LEU A C 1
ATOM 1677 O O . LEU A 1 215 ? 0.683 -14.678 15.912 1.00 43.50 215 LEU A O 1
ATOM 1681 N N . TYR A 1 216 ? 0.081 -12.588 15.382 1.00 47.62 216 TYR A N 1
ATOM 1682 C CA . TYR A 1 216 ? 0.001 -12.089 16.769 1.00 47.62 216 TYR A CA 1
ATOM 1683 C C . TYR A 1 216 ? -1.394 -12.237 17.406 1.00 47.62 216 TYR A C 1
ATOM 1685 O O . TYR A 1 216 ? -1.569 -12.026 18.613 1.00 47.62 216 TYR A O 1
ATOM 1693 N N . LEU A 1 217 ? -2.414 -12.583 16.614 1.00 51.84 217 LEU A N 1
ATOM 1694 C CA . LEU A 1 217 ? -3.793 -12.692 17.095 1.00 51.84 217 LEU A CA 1
ATOM 1695 C C . LEU A 1 217 ? -4.079 -14.004 17.830 1.00 51.84 217 LEU A C 1
ATOM 1697 O O . LEU A 1 217 ? -4.932 -14.006 18.715 1.00 51.84 217 LEU A O 1
ATOM 1701 N N . LYS A 1 218 ? -3.363 -15.098 17.533 1.00 54.97 218 LYS A N 1
ATOM 1702 C CA . LYS A 1 218 ? -3.607 -16.395 18.195 1.00 54.97 218 LYS A CA 1
ATOM 1703 C C . LYS A 1 218 ? -3.375 -16.329 19.712 1.00 54.97 218 LYS A C 1
ATOM 1705 O O . LYS A 1 218 ? -4.260 -16.713 20.472 1.00 54.97 218 LYS A O 1
ATOM 1710 N N . ASP A 1 219 ? -2.277 -15.717 20.157 1.00 57.06 219 ASP A N 1
ATOM 1711 C CA . ASP A 1 219 ? -1.926 -15.614 21.588 1.00 57.06 219 ASP A CA 1
ATOM 1712 C C . ASP A 1 219 ? -2.679 -14.504 22.345 1.00 57.06 219 ASP A C 1
ATOM 1714 O O . ASP A 1 219 ? -2.656 -14.426 23.581 1.00 57.06 219 ASP A O 1
ATOM 1718 N N . SER A 1 220 ? -3.339 -13.602 21.616 1.00 63.47 220 SER A N 1
ATOM 1719 C CA . SER A 1 220 ? -4.117 -12.488 22.172 1.00 63.47 220 SER A CA 1
ATOM 1720 C C . SER A 1 220 ? -5.632 -12.701 22.080 1.00 63.47 220 SER A C 1
ATOM 1722 O O . SER A 1 220 ? -6.399 -11.885 22.602 1.00 63.47 220 SER A O 1
ATOM 1724 N N . PHE A 1 221 ? -6.074 -13.813 21.485 1.00 69.06 221 PHE A N 1
ATOM 1725 C CA . PHE A 1 221 ? -7.488 -14.127 21.299 1.00 69.06 221 PHE A CA 1
ATOM 1726 C C . PHE A 1 221 ? -8.226 -14.330 22.628 1.00 69.06 221 PHE A C 1
ATOM 1728 O O . PHE A 1 221 ? -9.298 -13.757 22.821 1.00 69.06 221 PHE A O 1
ATOM 1735 N N . SER A 1 222 ? -7.628 -15.059 23.577 1.00 73.12 222 SER A N 1
ATOM 1736 C CA . SER A 1 222 ? -8.215 -15.307 24.904 1.00 73.12 222 SER A CA 1
ATOM 1737 C C . SER A 1 222 ? -8.453 -14.011 25.684 1.00 73.12 222 SER A C 1
ATOM 1739 O O . SER A 1 222 ? -9.577 -13.723 26.083 1.00 73.12 222 SER A O 1
ATOM 1741 N N . LEU A 1 223 ? -7.435 -13.151 25.785 1.00 73.94 223 LEU A N 1
ATOM 1742 C CA . LEU A 1 223 ? -7.563 -11.836 26.428 1.00 73.94 223 LEU A CA 1
ATOM 1743 C C . LEU A 1 223 ? -8.597 -10.945 25.730 1.00 73.94 223 LEU A C 1
ATOM 1745 O O . LEU A 1 223 ? -9.292 -10.161 26.375 1.00 73.94 223 LEU A O 1
ATOM 1749 N N . SER A 1 224 ? -8.706 -11.054 24.405 1.00 74.75 224 SER A N 1
ATOM 1750 C CA . SER A 1 224 ? -9.690 -10.297 23.630 1.00 74.75 224 SER A CA 1
ATOM 1751 C C . SER A 1 224 ? -11.125 -10.761 23.900 1.00 74.75 224 SER A C 1
ATOM 1753 O O . SER A 1 224 ? -12.041 -9.933 23.889 1.00 74.75 224 SER A O 1
ATOM 1755 N N . LEU A 1 225 ? -11.332 -12.057 24.160 1.00 81.38 225 LEU A N 1
ATOM 1756 C CA . LEU A 1 225 ? -12.617 -12.606 24.600 1.00 81.38 225 LEU A CA 1
ATOM 1757 C C . LEU A 1 225 ? -12.962 -12.141 26.016 1.00 81.38 225 LEU A C 1
ATOM 1759 O O . LEU A 1 225 ? -14.065 -11.642 26.227 1.00 81.38 225 LEU A O 1
ATOM 1763 N N . ASP A 1 226 ? -12.019 -12.203 26.953 1.00 84.56 226 ASP A N 1
ATOM 1764 C CA . ASP A 1 226 ? -12.249 -11.764 28.336 1.00 84.56 226 ASP A CA 1
ATOM 1765 C C . ASP A 1 226 ? -12.617 -10.276 28.407 1.00 84.56 226 ASP A C 1
ATOM 1767 O O . ASP A 1 226 ? -13.571 -9.884 29.085 1.00 84.56 226 ASP A O 1
ATOM 1771 N N . LEU A 1 227 ? -11.929 -9.435 27.628 1.00 85.00 227 LEU A N 1
ATOM 1772 C CA . LEU A 1 227 ? -12.279 -8.020 27.485 1.00 85.00 227 LEU A CA 1
ATOM 1773 C C . LEU A 1 227 ? -13.682 -7.827 26.899 1.00 85.00 227 LEU A C 1
ATOM 1775 O O . LEU A 1 227 ? -14.366 -6.873 27.263 1.00 85.00 227 LEU A O 1
ATOM 1779 N N . ARG A 1 228 ? -14.136 -8.708 25.999 1.00 85.56 228 ARG A N 1
ATOM 1780 C CA . ARG A 1 228 ? -15.509 -8.671 25.473 1.00 85.56 228 ARG A CA 1
ATOM 1781 C C . ARG A 1 228 ? -16.523 -8.998 26.567 1.00 85.56 228 ARG A C 1
ATOM 1783 O O . ARG A 1 228 ? -17.515 -8.289 26.682 1.00 85.56 228 ARG A O 1
ATOM 1790 N N . VAL A 1 229 ? -16.247 -10.002 27.397 1.00 89.56 229 VAL A N 1
ATOM 1791 C CA . VAL A 1 229 ? -17.113 -10.378 28.525 1.00 89.56 229 VAL A CA 1
ATOM 1792 C C . VAL A 1 229 ? -17.222 -9.241 29.542 1.00 89.56 229 VAL A C 1
ATOM 1794 O O . VAL A 1 229 ? -18.327 -8.898 29.959 1.00 89.56 229 VAL A O 1
ATOM 1797 N N . LEU A 1 230 ? -16.101 -8.613 29.915 1.00 88.19 230 LEU A N 1
ATOM 1798 C CA . LEU A 1 230 ? -16.107 -7.465 30.831 1.00 88.19 230 LEU A CA 1
ATOM 1799 C C . LEU A 1 230 ? -16.904 -6.278 30.272 1.00 88.19 230 LEU A C 1
ATOM 1801 O O . LEU A 1 230 ? -17.594 -5.598 31.029 1.00 88.19 230 LEU A O 1
ATOM 1805 N N . ARG A 1 231 ? -16.868 -6.060 28.951 1.00 85.81 231 ARG A N 1
ATOM 1806 C CA . ARG A 1 231 ? -17.693 -5.037 28.285 1.00 85.81 231 ARG A CA 1
ATOM 1807 C C . ARG A 1 231 ? -19.177 -5.361 28.383 1.00 85.81 231 ARG A C 1
ATOM 1809 O O . ARG A 1 231 ? -19.921 -4.530 28.883 1.00 85.81 231 ARG A O 1
ATOM 1816 N N . SER A 1 232 ? -19.585 -6.578 28.023 1.00 89.88 232 SER A N 1
ATOM 1817 C CA . SER A 1 232 ? -20.989 -6.996 28.133 1.00 89.88 232 SER A CA 1
ATOM 1818 C C . SER A 1 232 ? -21.517 -6.895 29.567 1.00 89.88 232 SER A C 1
ATOM 1820 O O . SER A 1 232 ? -22.669 -6.524 29.775 1.00 89.88 232 SER A O 1
ATOM 1822 N N . LYS A 1 233 ? -20.674 -7.173 30.571 1.00 91.88 233 LYS A N 1
ATOM 1823 C CA . LYS A 1 233 ? -21.020 -6.948 31.983 1.00 91.88 233 LYS A CA 1
ATOM 1824 C C . LYS A 1 233 ? -21.227 -5.465 32.294 1.00 91.88 233 LYS A C 1
ATOM 1826 O O . LYS A 1 233 ? -22.223 -5.122 32.919 1.00 91.88 233 LYS A O 1
ATOM 1831 N N . ASN A 1 234 ? -20.322 -4.594 31.852 1.00 91.50 234 ASN A N 1
ATOM 1832 C CA . ASN A 1 234 ? -20.440 -3.151 32.061 1.00 91.50 234 ASN A CA 1
ATOM 1833 C C . ASN A 1 234 ? -21.689 -2.563 31.379 1.00 91.50 234 ASN A C 1
ATOM 1835 O O . ASN A 1 234 ? -22.358 -1.728 31.982 1.00 91.50 234 ASN A O 1
ATOM 1839 N N . ASP A 1 235 ? -22.027 -3.028 30.173 1.00 90.94 235 ASP A N 1
ATOM 1840 C CA . ASP A 1 235 ? -23.235 -2.609 29.450 1.00 90.94 235 ASP A CA 1
ATOM 1841 C C . ASP A 1 235 ? -24.501 -3.049 30.209 1.00 90.94 235 ASP A C 1
ATOM 1843 O O . ASP A 1 235 ? -25.360 -2.227 30.508 1.00 90.94 235 ASP A O 1
ATOM 1847 N N . CYS A 1 236 ? -24.553 -4.304 30.671 1.00 93.19 236 CYS A N 1
ATOM 1848 C CA . CYS A 1 236 ? -25.654 -4.816 31.497 1.00 93.19 236 CYS A CA 1
ATOM 1849 C C . CYS A 1 236 ? -25.824 -4.043 32.821 1.00 93.19 236 CYS A C 1
ATOM 1851 O O . CYS A 1 236 ? -26.946 -3.777 33.254 1.00 93.19 236 CYS A O 1
ATOM 1853 N N . ILE A 1 237 ? -24.723 -3.659 33.479 1.00 91.56 237 ILE A N 1
ATOM 1854 C CA . ILE A 1 237 ? -24.778 -2.818 34.685 1.00 91.56 237 ILE A CA 1
ATOM 1855 C C . ILE A 1 237 ? -25.306 -1.421 34.337 1.00 91.56 237 ILE A C 1
ATOM 1857 O O . ILE A 1 237 ? -26.146 -0.893 35.065 1.00 91.56 237 ILE A O 1
ATOM 1861 N N . ALA A 1 238 ? -24.855 -0.828 33.227 1.00 90.75 238 ALA A N 1
ATOM 1862 C CA . ALA A 1 238 ? -25.320 0.481 32.777 1.00 90.75 238 ALA A CA 1
ATOM 1863 C C . ALA A 1 238 ? -26.827 0.485 32.471 1.00 90.75 238 ALA A C 1
ATOM 1865 O O . ALA A 1 238 ? -27.518 1.409 32.906 1.00 90.75 238 ALA A O 1
ATOM 1866 N N . ASP A 1 239 ? -27.338 -0.564 31.823 1.00 93.50 239 ASP A N 1
ATOM 1867 C CA . ASP A 1 239 ? -28.767 -0.738 31.540 1.00 93.50 239 ASP A CA 1
ATOM 1868 C C . ASP A 1 239 ? -29.580 -0.849 32.839 1.00 93.50 239 ASP A C 1
ATOM 1870 O O . ASP A 1 239 ? -30.520 -0.084 33.056 1.00 93.50 239 ASP A O 1
ATOM 1874 N N . LYS A 1 240 ? -29.151 -1.699 33.785 1.00 93.31 240 LYS A N 1
ATOM 1875 C CA . LYS A 1 240 ? -29.798 -1.815 35.108 1.00 93.31 240 LYS A CA 1
ATOM 1876 C C . LYS A 1 240 ? -29.810 -0.489 35.869 1.00 93.31 240 LYS A C 1
ATOM 1878 O O . LYS A 1 240 ? -30.811 -0.132 36.489 1.00 93.31 240 LYS A O 1
ATOM 1883 N N . MET A 1 241 ? -28.701 0.253 35.843 1.00 90.81 241 MET A N 1
ATOM 1884 C CA . MET A 1 241 ? -28.625 1.579 36.461 1.00 90.81 241 MET A CA 1
ATOM 1885 C C . MET A 1 241 ? -29.567 2.573 35.773 1.00 90.81 241 MET A C 1
ATOM 1887 O O . MET A 1 241 ? -30.150 3.424 36.446 1.00 90.81 241 MET A O 1
ATOM 1891 N N . HIS A 1 242 ? -29.716 2.493 34.450 1.00 91.62 242 HIS A N 1
ATOM 1892 C CA . HIS A 1 242 ? -30.644 3.331 33.699 1.00 91.62 242 HIS A CA 1
ATOM 1893 C C . HIS A 1 242 ? -32.099 3.045 34.093 1.00 91.62 242 HIS A C 1
ATOM 1895 O O . HIS A 1 242 ? -32.833 3.983 34.414 1.00 91.62 242 HIS A O 1
ATOM 1901 N N . ASP A 1 243 ? -32.486 1.772 34.175 1.00 90.06 243 ASP A N 1
ATOM 1902 C CA . ASP A 1 243 ? -33.834 1.346 34.572 1.00 90.06 243 ASP A CA 1
ATOM 1903 C C . ASP A 1 243 ? -34.186 1.756 36.008 1.00 90.06 243 ASP A C 1
ATOM 1905 O O . ASP A 1 243 ? -35.289 2.247 36.275 1.00 90.06 243 ASP A O 1
ATOM 1909 N N . LEU A 1 244 ? -33.240 1.623 36.945 1.00 88.00 244 LEU A N 1
ATOM 1910 C CA . LEU A 1 244 ? -33.430 2.074 38.327 1.00 88.00 244 LEU A CA 1
ATOM 1911 C C . LEU A 1 244 ? -33.572 3.596 38.414 1.00 88.00 244 LEU A C 1
ATOM 1913 O O . LEU A 1 244 ? -34.472 4.089 39.090 1.00 88.00 244 LEU A O 1
ATOM 1917 N N . ASN A 1 245 ? -32.735 4.349 37.695 1.00 88.25 245 ASN A N 1
ATOM 1918 C CA . ASN A 1 245 ? -32.845 5.808 37.640 1.00 88.25 245 ASN A CA 1
ATOM 1919 C C . ASN A 1 245 ? -34.155 6.265 36.990 1.00 88.25 245 ASN A C 1
ATOM 1921 O O . ASN A 1 245 ? -34.726 7.272 37.403 1.00 88.25 245 ASN A O 1
ATOM 1925 N N . ARG A 1 246 ? -34.647 5.536 35.983 1.00 88.31 246 ARG A N 1
ATOM 1926 C CA . ARG A 1 246 ? -35.965 5.780 35.391 1.00 88.31 246 ARG A CA 1
ATOM 1927 C C . ARG A 1 246 ? -37.076 5.522 36.403 1.00 88.31 246 ARG A C 1
ATOM 1929 O O . ARG A 1 246 ? -37.976 6.346 36.517 1.00 88.31 246 ARG A O 1
ATOM 1936 N N . SER A 1 247 ? -36.983 4.427 37.154 1.00 86.62 247 SER A N 1
ATOM 1937 C CA . SER A 1 247 ? -37.946 4.083 38.203 1.00 86.62 247 SER A CA 1
ATOM 1938 C C . SER A 1 247 ? -37.990 5.160 39.287 1.00 86.62 247 SER A C 1
ATOM 1940 O O . SER A 1 247 ? -39.067 5.616 39.638 1.00 86.62 247 SER A O 1
ATOM 1942 N N . LEU A 1 248 ? -36.832 5.658 39.734 1.00 84.44 248 LEU A N 1
ATOM 1943 C CA . LEU A 1 248 ? -36.716 6.733 40.731 1.00 84.44 248 LEU A CA 1
ATOM 1944 C C . LEU A 1 248 ? -37.350 8.069 40.308 1.00 84.44 248 LEU A C 1
ATOM 1946 O O . LEU A 1 248 ? -37.682 8.875 41.174 1.00 84.44 248 LEU A O 1
ATOM 1950 N N . LYS A 1 249 ? -37.514 8.319 39.003 1.00 84.12 249 LYS A N 1
ATOM 1951 C CA . LYS A 1 249 ? -38.145 9.539 38.471 1.00 84.12 249 LYS A CA 1
ATOM 1952 C C . LYS A 1 249 ? -39.677 9.483 38.446 1.00 84.12 249 LYS A C 1
ATOM 1954 O O . LYS A 1 249 ? -40.294 10.487 38.108 1.00 84.12 249 LYS A O 1
ATOM 1959 N N . LEU A 1 250 ? -40.295 8.341 38.754 1.00 80.06 250 LEU A N 1
ATOM 1960 C CA . LEU A 1 250 ? -41.754 8.221 38.817 1.00 80.06 250 LEU A CA 1
ATOM 1961 C C . LEU A 1 250 ? -42.283 8.898 40.095 1.00 80.06 250 LEU A C 1
ATOM 1963 O O . LEU A 1 250 ? -41.815 8.606 41.193 1.00 80.06 250 LEU A O 1
ATOM 1967 N N . GLU A 1 251 ? -43.271 9.787 39.954 1.00 58.81 251 GLU A N 1
ATOM 1968 C CA . GLU A 1 251 ? -43.707 10.721 41.012 1.00 58.81 251 GLU A CA 1
ATOM 1969 C C . GLU A 1 251 ? -44.444 10.080 42.212 1.00 58.81 251 GLU A C 1
ATOM 1971 O O . GLU A 1 251 ? -44.648 10.752 43.216 1.00 58.81 251 GLU A O 1
ATOM 1976 N N . ASN A 1 252 ? -44.750 8.775 42.193 1.00 69.38 252 ASN A N 1
ATOM 1977 C CA . ASN A 1 252 ? -45.603 8.111 43.201 1.00 69.38 252 ASN A CA 1
ATOM 1978 C C . ASN A 1 252 ? -44.917 6.962 43.972 1.00 69.38 252 ASN A C 1
ATOM 1980 O O . ASN A 1 252 ? -45.525 5.922 44.213 1.00 69.38 252 ASN A O 1
ATOM 1984 N N . LEU A 1 253 ? -43.637 7.102 44.322 1.00 71.50 253 LEU A N 1
ATOM 1985 C CA . LEU A 1 253 ? -42.904 6.082 45.088 1.00 71.50 253 LEU A CA 1
ATOM 1986 C C . LEU A 1 253 ? -42.840 6.415 46.583 1.00 71.50 253 LEU A C 1
ATOM 1988 O O . LEU A 1 253 ? -42.357 7.492 46.941 1.00 71.50 253 LEU A O 1
ATOM 1992 N N . ASP A 1 254 ? -43.223 5.456 47.434 1.00 81.38 254 ASP A N 1
ATOM 1993 C CA . ASP A 1 254 ? -43.023 5.550 48.886 1.00 81.38 254 ASP A CA 1
ATOM 1994 C C . ASP A 1 254 ? -41.532 5.709 49.233 1.00 81.38 254 ASP A C 1
ATOM 1996 O O . ASP A 1 254 ? -40.641 5.171 48.563 1.00 81.38 254 ASP A O 1
ATOM 2000 N N . ASP A 1 255 ? -41.241 6.416 50.326 1.00 79.94 255 ASP A N 1
ATOM 2001 C CA . ASP A 1 255 ? -39.863 6.705 50.747 1.00 79.94 255 ASP A CA 1
ATOM 2002 C C . ASP A 1 255 ? -39.052 5.439 51.054 1.00 79.94 255 ASP A C 1
ATOM 2004 O O . ASP A 1 255 ? -37.861 5.364 50.743 1.00 79.94 255 ASP A O 1
ATOM 2008 N N . HIS A 1 256 ? -39.701 4.395 51.573 1.00 82.56 256 HIS A N 1
ATOM 2009 C CA . HIS A 1 256 ? -39.067 3.098 51.809 1.00 82.56 256 HIS A CA 1
ATOM 2010 C C . HIS A 1 256 ? -38.657 2.402 50.497 1.00 82.56 256 HIS A C 1
ATOM 2012 O O . HIS A 1 256 ? -37.590 1.786 50.413 1.00 82.56 256 HIS A O 1
ATOM 2018 N N . THR A 1 257 ? -39.463 2.521 49.439 1.00 82.00 257 THR A N 1
ATOM 2019 C CA . THR A 1 257 ? -39.137 1.994 48.105 1.00 82.00 257 THR A CA 1
ATOM 2020 C C . THR A 1 257 ? -38.029 2.812 47.454 1.00 82.00 257 THR A C 1
ATOM 2022 O O . THR A 1 257 ? -37.120 2.226 46.866 1.00 82.00 257 THR A O 1
ATOM 2025 N N . LYS A 1 258 ? -38.029 4.143 47.618 1.00 83.38 258 LYS A N 1
ATOM 2026 C CA . LYS A 1 258 ? -36.920 5.003 47.172 1.00 83.38 258 LYS A CA 1
ATOM 2027 C C . LYS A 1 258 ? -35.604 4.623 47.846 1.00 83.38 258 LYS A C 1
ATOM 2029 O O . LYS A 1 258 ? -34.608 4.452 47.149 1.00 83.38 258 LYS A O 1
ATOM 2034 N N . GLN A 1 259 ? -35.592 4.419 49.165 1.00 85.88 259 GLN A N 1
ATOM 2035 C CA . GLN A 1 259 ? -34.392 3.989 49.896 1.00 85.88 259 GLN A CA 1
ATOM 2036 C C . GLN A 1 259 ? -33.832 2.659 49.376 1.00 85.88 259 GLN A C 1
ATOM 2038 O O . GLN A 1 259 ? -32.629 2.562 49.136 1.00 85.88 259 GLN A O 1
ATOM 2043 N N . LYS A 1 260 ? -34.692 1.662 49.123 1.00 88.00 260 LYS A N 1
ATOM 2044 C CA . LYS A 1 260 ? -34.279 0.377 48.526 1.00 88.00 260 LYS A CA 1
ATOM 2045 C C . LYS A 1 260 ? -33.713 0.524 47.111 1.00 88.00 260 LYS A C 1
ATOM 2047 O O . LYS A 1 260 ? -32.799 -0.203 46.726 1.00 88.00 260 LYS A O 1
ATOM 2052 N N . LEU A 1 261 ? -34.264 1.436 46.311 1.00 86.69 261 LEU A N 1
ATOM 2053 C CA . LEU A 1 261 ? -33.755 1.710 44.966 1.00 86.69 261 LEU A CA 1
ATOM 2054 C C . LEU A 1 261 ? -32.392 2.413 45.018 1.00 86.69 261 LEU A C 1
ATOM 2056 O O . LEU A 1 261 ? -31.505 2.052 44.247 1.00 86.69 261 LEU A O 1
ATOM 2060 N N . TYR A 1 262 ? -32.198 3.357 45.944 1.00 88.06 262 TYR A N 1
ATOM 2061 C CA . TYR A 1 262 ? -30.905 4.010 46.158 1.00 88.06 262 TYR A CA 1
ATOM 2062 C C . TYR A 1 262 ? -29.831 3.036 46.651 1.00 88.06 262 TYR A C 1
ATOM 2064 O O . TYR A 1 262 ? -28.733 3.041 46.100 1.00 88.06 262 TYR A O 1
ATOM 2072 N N . SER A 1 263 ? -30.147 2.145 47.599 1.00 90.38 263 SER A N 1
ATOM 2073 C CA . SER A 1 263 ? -29.182 1.139 48.065 1.00 90.38 263 SER A CA 1
ATOM 2074 C C . SER A 1 263 ? -28.745 0.209 46.930 1.00 90.38 263 SER A C 1
ATOM 2076 O O . SER A 1 263 ? -27.555 -0.024 46.737 1.00 90.38 263 SER A O 1
ATOM 2078 N N . LYS A 1 264 ? -29.694 -0.245 46.102 1.00 91.38 264 LYS A N 1
ATOM 2079 C CA . LYS A 1 264 ? -29.400 -1.083 44.932 1.00 91.38 264 LYS A CA 1
ATOM 2080 C C . LYS A 1 264 ? -28.611 -0.340 43.851 1.00 91.38 264 LYS A C 1
ATOM 2082 O O . LYS A 1 264 ? -27.790 -0.934 43.155 1.00 91.38 264 LYS A O 1
ATOM 2087 N N . LEU A 1 265 ? -28.847 0.962 43.697 1.00 91.19 265 LEU A N 1
ATOM 2088 C CA . LEU A 1 265 ? -28.071 1.802 42.790 1.00 91.19 265 LEU A CA 1
ATOM 2089 C C . LEU A 1 265 ? -26.614 1.926 43.257 1.00 91.19 265 LEU A C 1
ATOM 2091 O O . LEU A 1 265 ? -25.711 1.877 42.423 1.00 91.19 265 LEU A O 1
ATOM 2095 N N . ASP A 1 266 ? -26.377 2.065 44.560 1.00 91.12 266 ASP A N 1
ATOM 2096 C CA . ASP A 1 266 ? -25.024 2.135 45.116 1.00 91.12 266 ASP A CA 1
ATOM 2097 C C . ASP A 1 266 ? -24.285 0.791 45.019 1.00 91.12 266 ASP A C 1
ATOM 2099 O O . ASP A 1 266 ? -23.111 0.775 44.646 1.00 91.12 266 ASP A O 1
ATOM 2103 N N . GLU A 1 267 ? -24.976 -0.337 45.210 1.00 93.56 267 GLU A N 1
ATOM 2104 C CA . GLU A 1 267 ? -24.431 -1.674 44.923 1.00 93.56 267 GLU A CA 1
ATOM 2105 C C . GLU A 1 267 ? -23.966 -1.800 43.462 1.00 93.56 267 GLU A C 1
ATOM 2107 O O . GLU A 1 267 ? -22.837 -2.222 43.198 1.00 93.56 267 GLU A O 1
ATOM 2112 N N . LEU A 1 268 ? -24.791 -1.371 42.499 1.00 91.88 268 LEU A N 1
ATOM 2113 C CA . LEU A 1 268 ? -24.428 -1.408 41.078 1.00 91.88 268 LEU A CA 1
ATOM 2114 C C . LEU A 1 268 ? -23.279 -0.454 40.732 1.00 91.88 268 LEU A C 1
ATOM 2116 O O . LEU A 1 268 ? -22.467 -0.771 39.863 1.00 91.88 268 LEU A O 1
ATOM 2120 N N . LYS A 1 269 ? -23.175 0.705 41.398 1.00 92.44 269 LYS A N 1
ATOM 2121 C CA . LYS A 1 269 ? -22.018 1.602 41.232 1.00 92.44 269 LYS A CA 1
ATOM 2122 C C . LYS A 1 269 ? -20.728 0.920 41.682 1.00 92.44 269 LYS A C 1
ATOM 2124 O O . LYS A 1 269 ? -19.727 1.015 40.975 1.00 92.44 269 LYS A O 1
ATOM 2129 N N . LEU A 1 270 ? -20.753 0.219 42.817 1.00 93.75 270 LEU A N 1
ATOM 2130 C CA . LEU A 1 270 ? -19.600 -0.541 43.302 1.00 93.75 270 LEU A CA 1
ATOM 2131 C C . LEU A 1 270 ? -19.232 -1.669 42.332 1.00 93.75 270 LEU A C 1
ATOM 2133 O O . LEU A 1 270 ? -18.064 -1.802 41.966 1.00 93.75 270 LEU A O 1
ATOM 2137 N N . GLU A 1 271 ? -20.216 -2.431 41.847 1.00 93.44 271 GLU A N 1
ATOM 2138 C CA . GLU A 1 271 ? -19.989 -3.481 40.845 1.00 93.44 271 GLU A CA 1
ATOM 2139 C C . GLU A 1 271 ? -19.354 -2.908 39.566 1.00 93.44 271 GLU A C 1
ATOM 2141 O O . GLU A 1 271 ? -18.382 -3.456 39.038 1.00 93.44 271 GLU A O 1
ATOM 2146 N N . ARG A 1 272 ? -19.845 -1.752 39.101 1.00 92.19 272 ARG A N 1
ATOM 2147 C CA . ARG A 1 272 ? -19.305 -1.054 37.929 1.00 92.19 272 ARG A CA 1
ATOM 2148 C C . ARG A 1 272 ? -17.845 -0.650 38.113 1.00 92.19 272 ARG A C 1
ATOM 2150 O O . ARG A 1 272 ? -17.048 -0.829 37.191 1.00 92.19 272 ARG A O 1
ATOM 2157 N N . GLU A 1 273 ? -17.480 -0.124 39.280 1.00 92.44 273 GLU A N 1
ATOM 2158 C CA . GLU A 1 273 ? -16.093 0.241 39.582 1.00 92.44 273 GLU A CA 1
ATOM 2159 C C . GLU A 1 273 ? -15.170 -0.984 39.603 1.00 92.44 273 GLU A C 1
ATOM 2161 O O . GLU A 1 273 ? -14.078 -0.941 39.031 1.00 92.44 273 GLU A O 1
ATOM 2166 N N . MET A 1 274 ? -15.629 -2.112 40.150 1.00 93.19 274 MET A N 1
ATOM 2167 C CA . MET A 1 274 ? -14.864 -3.364 40.126 1.00 93.19 274 MET A CA 1
ATOM 2168 C C . MET A 1 274 ? -14.623 -3.867 38.697 1.00 93.19 274 MET A C 1
ATOM 2170 O O . MET A 1 274 ? -13.498 -4.234 38.342 1.00 93.19 274 MET A O 1
ATOM 2174 N N . VAL A 1 275 ? -15.650 -3.826 37.840 1.00 92.62 275 VAL A N 1
ATOM 2175 C CA . VAL A 1 275 ? -15.515 -4.175 36.415 1.00 92.62 275 VAL A CA 1
ATOM 2176 C C . VAL A 1 275 ? -14.564 -3.209 35.702 1.00 92.62 275 VAL A C 1
ATOM 2178 O O . VAL A 1 275 ? -13.737 -3.647 34.899 1.00 92.62 275 VAL A O 1
ATOM 2181 N N . ARG A 1 276 ? -14.622 -1.907 36.014 1.00 90.06 276 ARG A N 1
ATOM 2182 C CA . ARG A 1 276 ? -13.731 -0.890 35.436 1.00 90.06 276 ARG A CA 1
ATOM 2183 C C . ARG A 1 276 ? -12.264 -1.169 35.765 1.00 90.06 276 ARG A C 1
ATOM 2185 O O . ARG A 1 276 ? -11.437 -1.134 34.853 1.00 90.06 276 ARG A O 1
ATOM 2192 N N . LEU A 1 277 ? -11.946 -1.462 37.026 1.00 92.12 277 LEU A N 1
ATOM 2193 C CA . LEU A 1 277 ? -10.582 -1.778 37.465 1.00 92.12 277 LEU A CA 1
ATOM 2194 C C . LEU A 1 277 ? -10.061 -3.063 36.811 1.00 92.12 277 LEU A C 1
ATOM 2196 O O . LEU A 1 277 ? -8.963 -3.068 36.254 1.00 92.12 277 LEU A O 1
ATOM 2200 N N . SER A 1 278 ? -10.881 -4.118 36.784 1.00 91.25 278 SER A N 1
ATOM 2201 C CA . SER A 1 278 ? -10.536 -5.374 36.108 1.00 91.25 278 SER A CA 1
ATOM 2202 C C . SER A 1 278 ? -10.259 -5.161 34.612 1.00 91.25 278 SER A C 1
ATOM 2204 O O . SER A 1 278 ? -9.261 -5.647 34.075 1.00 91.25 278 SER A O 1
ATOM 2206 N N . ASN A 1 279 ? -11.088 -4.355 33.942 1.00 89.06 279 ASN A N 1
ATOM 2207 C CA . ASN A 1 279 ? -10.902 -4.010 32.535 1.00 89.06 279 ASN A CA 1
ATOM 2208 C C . ASN A 1 279 ? -9.607 -3.210 32.300 1.00 89.06 279 ASN A C 1
ATOM 2210 O O . ASN A 1 279 ? -8.892 -3.482 31.337 1.00 89.06 279 ASN A O 1
ATOM 2214 N N . GLN A 1 280 ? -9.261 -2.262 33.179 1.00 88.25 280 GLN A N 1
ATOM 2215 C CA . GLN A 1 280 ? -7.998 -1.515 33.093 1.00 88.25 280 GLN A CA 1
ATOM 2216 C C . GLN A 1 280 ? -6.776 -2.427 33.236 1.00 88.25 280 GLN A C 1
ATOM 2218 O O . GLN A 1 280 ? -5.827 -2.316 32.457 1.00 88.25 280 GLN A O 1
ATOM 2223 N N . GLU A 1 281 ? -6.802 -3.357 34.189 1.00 89.62 281 GLU A N 1
ATOM 2224 C CA . GLU A 1 281 ? -5.702 -4.297 34.391 1.00 89.62 281 GLU A CA 1
ATOM 2225 C C . GLU A 1 281 ? -5.526 -5.231 33.185 1.00 89.62 281 GLU A C 1
ATOM 2227 O O . GLU A 1 281 ? -4.405 -5.446 32.718 1.00 89.62 281 GLU A O 1
ATOM 2232 N N . MET A 1 282 ? -6.632 -5.735 32.631 1.00 85.00 282 MET A N 1
ATOM 2233 C CA . MET A 1 282 ? -6.617 -6.581 31.436 1.00 85.00 282 MET A CA 1
ATOM 2234 C C . MET A 1 282 ? -6.134 -5.827 30.196 1.00 85.00 282 MET A C 1
ATOM 2236 O O . MET A 1 282 ? -5.340 -6.366 29.426 1.00 85.00 282 MET A O 1
ATOM 2240 N N . LEU A 1 283 ? -6.538 -4.565 30.022 1.00 85.00 283 LEU A N 1
ATOM 2241 C CA . LEU A 1 283 ? -6.017 -3.711 28.953 1.00 85.00 283 LEU A CA 1
ATOM 2242 C C . LEU A 1 283 ? -4.512 -3.480 29.097 1.00 85.00 283 LEU A C 1
ATOM 2244 O O . LEU A 1 283 ? -3.803 -3.519 28.095 1.00 85.00 283 LEU A O 1
ATOM 2248 N N . ARG A 1 284 ? -4.003 -3.305 30.322 1.00 85.62 284 ARG A N 1
ATOM 2249 C CA . ARG A 1 284 ? -2.560 -3.189 30.572 1.00 85.62 284 ARG A CA 1
ATOM 2250 C C . ARG A 1 284 ? -1.824 -4.481 30.217 1.00 85.62 284 ARG A C 1
ATOM 2252 O O . ARG A 1 284 ? -0.817 -4.426 29.520 1.00 85.62 284 ARG A O 1
ATOM 2259 N N . LYS A 1 285 ? -2.343 -5.641 30.638 1.00 86.25 285 LYS A N 1
ATOM 2260 C CA . LYS A 1 285 ? -1.790 -6.961 30.271 1.00 86.25 285 LYS A CA 1
ATOM 2261 C C . LYS A 1 285 ? -1.768 -7.157 28.758 1.00 86.25 285 LYS A C 1
ATOM 2263 O O . LYS A 1 285 ? -0.794 -7.676 28.227 1.00 86.25 285 LYS A O 1
ATOM 2268 N N . LEU A 1 286 ? -2.822 -6.721 28.068 1.00 83.06 286 LEU A N 1
ATOM 2269 C CA . LEU A 1 286 ? -2.882 -6.762 26.614 1.00 83.06 286 LEU A CA 1
ATOM 2270 C C . LEU A 1 286 ? -1.849 -5.821 25.991 1.00 83.06 286 LEU A C 1
ATOM 2272 O O . LEU A 1 286 ? -1.121 -6.261 25.116 1.00 83.06 286 LEU A O 1
ATOM 2276 N N . HIS A 1 287 ? -1.749 -4.571 26.451 1.00 84.12 287 HIS A N 1
ATOM 2277 C CA . HIS A 1 287 ? -0.793 -3.577 25.942 1.00 84.12 287 HIS A CA 1
ATOM 2278 C C . HIS A 1 287 ? 0.656 -4.060 26.038 1.00 84.12 287 HIS A C 1
ATOM 2280 O O . HIS A 1 287 ? 1.402 -3.924 25.075 1.00 84.12 287 HIS A O 1
ATOM 2286 N N . LEU A 1 288 ? 1.020 -4.707 27.149 1.00 85.44 288 LEU A N 1
ATOM 2287 C CA . LEU A 1 288 ? 2.353 -5.279 27.370 1.00 85.44 288 LEU A CA 1
ATOM 2288 C C . LEU A 1 288 ? 2.710 -6.430 26.415 1.00 85.44 288 LEU A C 1
ATOM 2290 O O . LEU A 1 288 ? 3.886 -6.743 26.270 1.00 85.44 288 LEU A O 1
ATOM 2294 N N . LYS A 1 289 ? 1.727 -7.061 25.755 1.00 84.44 289 LYS A N 1
ATOM 2295 C CA . LYS A 1 289 ? 1.995 -8.052 24.696 1.00 84.44 289 LYS A CA 1
ATOM 2296 C C . LYS A 1 289 ? 2.414 -7.411 23.369 1.00 84.44 289 LYS A C 1
ATOM 2298 O O . LYS A 1 289 ? 2.866 -8.120 22.476 1.00 84.44 289 LYS A O 1
ATOM 2303 N N . PHE A 1 290 ? 2.221 -6.103 23.218 1.00 83.38 290 PHE A N 1
ATOM 2304 C CA . PHE A 1 290 ? 2.581 -5.351 22.019 1.00 83.38 290 PHE A CA 1
ATOM 2305 C C . PHE A 1 290 ? 3.740 -4.401 22.319 1.00 83.38 290 PHE A C 1
ATOM 2307 O O . PHE A 1 290 ? 4.339 -4.426 23.392 1.00 83.38 290 PHE A O 1
ATOM 2314 N N . HIS A 1 291 ? 4.081 -3.562 21.344 1.00 82.94 291 HIS A N 1
ATOM 2315 C CA . HIS A 1 291 ? 5.173 -2.611 21.472 1.00 82.94 291 HIS A CA 1
ATOM 2316 C C . HIS A 1 291 ? 4.931 -1.649 22.645 1.00 82.94 291 HIS A C 1
ATOM 2318 O O . HIS A 1 291 ? 3.940 -0.924 22.653 1.00 82.94 291 HIS A O 1
ATOM 2324 N N . GLU A 1 292 ? 5.862 -1.576 23.593 1.00 82.50 292 GLU A N 1
ATOM 2325 C CA . GLU A 1 292 ? 5.681 -0.879 24.874 1.00 82.50 292 GLU A CA 1
ATOM 2326 C C . GLU A 1 292 ? 5.231 0.597 24.718 1.00 82.50 292 GLU A C 1
ATOM 2328 O O . GLU A 1 292 ? 4.193 0.960 25.276 1.00 82.50 292 GLU A O 1
ATOM 2333 N N . PRO A 1 293 ? 5.898 1.437 23.898 1.00 84.19 293 PRO A N 1
ATOM 2334 C CA . PRO A 1 293 ? 5.413 2.794 23.622 1.00 84.19 293 PRO A CA 1
ATOM 2335 C C . PRO A 1 293 ? 4.098 2.933 22.837 1.00 84.19 293 PRO A C 1
ATOM 2337 O O . PRO A 1 293 ? 3.388 3.916 23.025 1.00 84.19 293 PRO A O 1
ATOM 2340 N N . TRP A 1 294 ? 3.785 2.016 21.914 1.00 81.19 294 TRP A N 1
ATOM 2341 C CA . TRP A 1 294 ? 2.789 2.263 20.851 1.00 81.19 294 TRP A CA 1
ATOM 2342 C C . TRP A 1 294 ? 1.561 1.354 20.921 1.00 81.19 294 TRP A C 1
ATOM 2344 O O . TRP A 1 294 ? 0.523 1.678 20.348 1.00 81.19 294 TRP A O 1
ATOM 2354 N N . GLY A 1 295 ? 1.652 0.234 21.634 1.00 83.88 295 GLY A N 1
ATOM 2355 C CA . GLY A 1 295 ? 0.590 -0.752 21.746 1.00 83.88 295 GLY A CA 1
ATOM 2356 C C . GLY A 1 295 ? 0.229 -1.396 20.407 1.00 83.88 295 GLY A C 1
ATOM 2357 O O . GLY A 1 295 ? 1.086 -1.676 19.566 1.00 83.88 295 GLY A O 1
ATOM 2358 N N . GLN A 1 296 ? -1.063 -1.669 20.226 1.00 82.50 296 GLN A N 1
ATOM 2359 C CA . GLN A 1 296 ? -1.606 -2.311 19.028 1.00 82.50 296 GLN A CA 1
ATOM 2360 C C . GLN A 1 296 ? -1.738 -1.336 17.853 1.00 82.50 296 GLN A C 1
ATOM 2362 O O . GLN A 1 296 ? -2.285 -0.247 17.993 1.00 82.50 296 GLN A O 1
ATOM 2367 N N . LEU A 1 297 ? -1.375 -1.778 16.644 1.00 81.75 297 LEU A N 1
ATOM 2368 C CA . LEU A 1 297 ? -1.511 -0.955 15.436 1.00 81.75 297 LEU A CA 1
ATOM 2369 C C . LEU A 1 297 ? -2.978 -0.682 15.056 1.00 81.75 297 LEU A C 1
ATOM 2371 O O . LEU A 1 297 ? -3.322 0.422 14.637 1.00 81.75 297 LEU A O 1
ATOM 2375 N N . MET A 1 298 ? -3.860 -1.675 15.207 1.00 80.00 298 MET A N 1
ATOM 2376 C CA . MET A 1 298 ? -5.260 -1.596 14.757 1.00 80.00 298 MET A CA 1
ATOM 2377 C C . MET A 1 298 ? -6.211 -0.965 15.788 1.00 80.00 298 MET A C 1
ATOM 2379 O O . MET A 1 298 ? -7.355 -0.631 15.470 1.00 80.00 298 MET A O 1
ATOM 2383 N N . LYS A 1 299 ? -5.771 -0.801 17.037 1.00 80.75 299 LYS A N 1
ATOM 2384 C CA . LYS A 1 299 ? -6.632 -0.383 18.146 1.00 80.75 299 LYS A CA 1
ATOM 2385 C C . LYS A 1 299 ? -5.933 0.630 19.033 1.00 80.75 299 LYS A C 1
ATOM 2387 O O . LYS A 1 299 ? -4.807 0.423 19.460 1.00 80.75 299 LYS A O 1
ATOM 2392 N N . THR A 1 300 ? -6.654 1.686 19.381 1.00 80.06 300 THR A N 1
ATOM 2393 C CA . THR A 1 300 ? -6.268 2.635 20.428 1.00 80.06 300 THR A CA 1
ATOM 2394 C C . THR A 1 300 ? -7.224 2.444 21.598 1.00 80.06 300 THR A C 1
ATOM 2396 O O . THR A 1 300 ? -8.316 3.021 21.637 1.00 80.06 300 THR A O 1
ATOM 2399 N N . GLY A 1 301 ? -6.856 1.545 22.512 1.00 76.50 301 GLY A N 1
ATOM 2400 C CA . GLY A 1 301 ? -7.752 1.072 23.565 1.00 76.50 301 GLY A CA 1
ATOM 2401 C C . GLY A 1 301 ? -8.975 0.363 22.975 1.00 76.50 301 GLY A C 1
ATOM 2402 O O . GLY A 1 301 ? -8.861 -0.704 22.377 1.00 76.50 301 GLY A O 1
ATOM 2403 N N . TYR A 1 302 ? -10.159 0.955 23.146 1.00 72.12 302 TYR A N 1
ATOM 2404 C CA . TYR A 1 302 ? -11.415 0.405 22.621 1.00 72.12 302 TYR A CA 1
ATOM 2405 C C . TYR A 1 302 ? -11.678 0.774 21.152 1.00 72.12 302 TYR A C 1
ATOM 2407 O O . TYR A 1 302 ? -12.277 -0.003 20.402 1.00 72.12 302 TYR A O 1
ATOM 2415 N N . GLN A 1 303 ? -11.226 1.953 20.731 1.00 80.81 303 GLN A N 1
ATOM 2416 C CA . GLN A 1 303 ? -11.540 2.492 19.414 1.00 80.81 303 GLN A CA 1
ATOM 2417 C C . GLN A 1 303 ? -10.604 1.928 18.346 1.00 80.81 303 GLN A C 1
ATOM 2419 O O . GLN A 1 303 ? -9.479 1.502 18.622 1.00 80.81 303 GLN A O 1
ATOM 2424 N N . ASN A 1 304 ? -11.084 1.922 17.105 1.00 81.88 304 ASN A N 1
ATOM 2425 C CA . ASN A 1 304 ? -10.216 1.670 15.964 1.00 81.88 304 ASN A CA 1
ATOM 2426 C C . ASN A 1 304 ? -9.184 2.791 15.879 1.00 81.88 304 ASN A C 1
ATOM 2428 O O . ASN A 1 304 ? -9.539 3.968 15.957 1.00 81.88 304 ASN A O 1
ATOM 2432 N N . SER A 1 305 ? -7.918 2.422 15.693 1.00 85.81 305 SER A N 1
ATOM 2433 C CA . SER A 1 305 ? -6.891 3.413 15.395 1.00 85.81 305 SER A CA 1
ATOM 2434 C C . SER A 1 305 ? -7.221 4.120 14.075 1.00 85.81 305 SER A C 1
ATOM 2436 O O . SER A 1 305 ? -7.977 3.611 13.239 1.00 85.81 305 SER A O 1
ATOM 2438 N N . ARG A 1 306 ? -6.614 5.289 13.840 1.00 82.19 306 ARG A N 1
ATOM 2439 C CA . ARG A 1 306 ? -6.719 5.954 12.530 1.00 82.19 306 ARG A CA 1
ATOM 2440 C C . ARG A 1 306 ? -6.267 5.033 11.394 1.00 82.19 306 ARG A C 1
ATOM 2442 O O . ARG A 1 306 ? -6.897 5.034 10.342 1.00 82.19 306 ARG A O 1
ATOM 2449 N N . PHE A 1 307 ? -5.244 4.214 11.638 1.00 79.62 307 PHE A N 1
ATOM 2450 C CA . PHE A 1 307 ? -4.777 3.203 10.693 1.00 79.62 307 PHE A CA 1
ATOM 2451 C C . PHE A 1 307 ? -5.862 2.156 10.398 1.00 79.62 307 PHE A C 1
ATOM 2453 O O . PHE A 1 307 ? -6.195 1.936 9.240 1.00 79.62 307 PHE A O 1
ATOM 2460 N N . ALA A 1 308 ? -6.512 1.587 11.419 1.00 80.88 308 ALA A N 1
ATOM 2461 C CA . ALA A 1 308 ? -7.606 0.634 11.213 1.00 80.88 308 ALA A CA 1
ATOM 2462 C C . ALA A 1 308 ? -8.813 1.247 10.491 1.00 80.88 308 ALA A C 1
ATOM 2464 O O . ALA A 1 308 ? -9.454 0.579 9.683 1.00 80.88 308 ALA A O 1
ATOM 2465 N N . HIS A 1 309 ? -9.121 2.519 10.752 1.00 80.69 309 HIS A N 1
ATOM 2466 C CA . HIS A 1 309 ? -10.147 3.236 9.997 1.00 80.69 309 HIS A CA 1
ATOM 2467 C C . HIS A 1 309 ? -9.782 3.366 8.518 1.00 80.69 309 HIS A C 1
ATOM 2469 O O . HIS A 1 309 ? -10.639 3.154 7.663 1.00 80.69 309 HIS A O 1
ATOM 2475 N N . GLN A 1 310 ? -8.521 3.679 8.216 1.00 73.50 310 GLN A N 1
ATOM 2476 C CA . GLN A 1 310 ? -8.036 3.746 6.841 1.00 73.50 310 GLN A CA 1
ATOM 2477 C C . GLN A 1 310 ? -8.080 2.380 6.161 1.00 73.50 310 GLN A C 1
ATOM 2479 O O . GLN A 1 310 ? -8.547 2.316 5.034 1.00 73.50 310 GLN A O 1
ATOM 2484 N N . VAL A 1 311 ? -7.676 1.298 6.833 1.00 73.75 311 VAL A N 1
ATOM 2485 C CA . VAL A 1 311 ? -7.800 -0.064 6.288 1.00 73.75 311 VAL A CA 1
ATOM 2486 C C . VAL A 1 311 ? -9.265 -0.390 6.003 1.00 73.75 311 VAL A C 1
ATOM 2488 O O . VAL A 1 311 ? -9.591 -0.781 4.893 1.00 73.75 311 VAL A O 1
ATOM 2491 N N . LYS A 1 312 ? -10.178 -0.149 6.952 1.00 72.00 312 LYS A N 1
ATOM 2492 C CA . LYS A 1 312 ? -11.606 -0.464 6.783 1.00 72.00 312 LYS A CA 1
ATOM 2493 C C . LYS A 1 312 ? -12.266 0.283 5.618 1.00 72.00 312 LYS A C 1
ATOM 2495 O O . LYS A 1 312 ? -13.176 -0.250 5.000 1.00 72.00 312 LYS A O 1
ATOM 2500 N N . LEU A 1 313 ? -11.869 1.529 5.368 1.00 69.69 313 LEU A N 1
ATOM 2501 C CA . LEU A 1 313 ? -12.455 2.342 4.298 1.00 69.69 313 LEU A CA 1
ATOM 2502 C C . LEU A 1 313 ? -11.926 1.981 2.906 1.00 69.69 313 LEU A C 1
ATOM 2504 O O . LEU A 1 313 ? -12.581 2.298 1.920 1.00 69.69 313 LEU A O 1
ATOM 2508 N N . ASN A 1 314 ? -10.741 1.377 2.837 1.00 64.00 314 ASN A N 1
ATOM 2509 C CA . ASN A 1 314 ? -9.964 1.268 1.607 1.00 64.00 314 ASN A CA 1
ATOM 2510 C C . ASN A 1 314 ? -9.655 -0.180 1.202 1.00 64.00 314 ASN A C 1
ATOM 2512 O O . ASN A 1 314 ? -9.362 -0.421 0.042 1.00 64.00 314 ASN A O 1
ATOM 2516 N N . ALA A 1 315 ? -9.705 -1.142 2.123 1.00 60.00 315 ALA A N 1
ATOM 2517 C CA . ALA A 1 315 ? -9.536 -2.556 1.818 1.00 60.00 315 ALA A CA 1
ATOM 2518 C C . ALA A 1 315 ? -10.897 -3.208 1.542 1.00 60.00 315 ALA A C 1
ATOM 2520 O O . ALA A 1 315 ? -11.855 -3.009 2.291 1.00 60.00 315 ALA A O 1
ATOM 2521 N N . LEU A 1 316 ? -10.963 -4.000 0.472 1.00 53.12 316 LEU A N 1
ATOM 2522 C CA . LEU A 1 316 ? -12.067 -4.919 0.217 1.00 53.12 316 LEU A CA 1
ATOM 2523 C C . LEU A 1 316 ? -11.766 -6.215 0.974 1.00 53.12 316 LEU A C 1
ATOM 2525 O O . LEU A 1 316 ? -10.665 -6.748 0.838 1.00 53.12 316 LEU A O 1
ATOM 2529 N N . PHE A 1 317 ? -12.724 -6.658 1.785 1.00 42.09 317 PHE A N 1
ATOM 2530 C CA . PHE A 1 317 ? -12.733 -7.980 2.411 1.00 42.09 317 PHE A CA 1
ATOM 2531 C C . PHE A 1 317 ? -13.593 -8.924 1.579 1.00 42.09 317 PHE A C 1
ATOM 2533 O O . PHE A 1 317 ? -14.653 -8.453 1.101 1.00 42.09 317 PHE A O 1
#

InterPro domains:
  IPR008380 HAD-superfamily hydrolase, subfamily IG, 5'-nucleotidase [PF05761] (15-312)
  IPR008380 HAD-superfamily hydrolase, subfamily IG, 5'-nu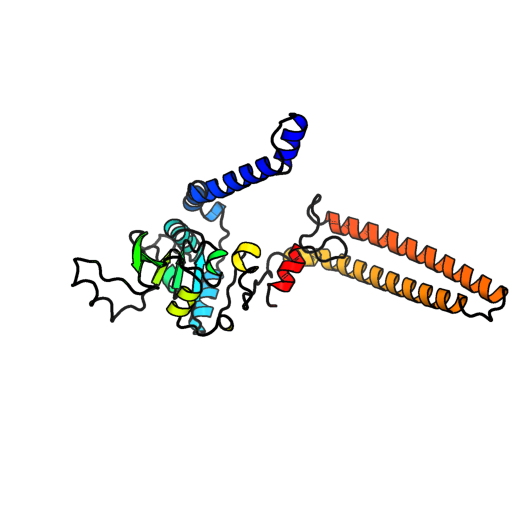cleotidase [PTHR12103] (15-312)
  IPR023214 HAD superfamily [G3DSA:3.40.50.1000] (26-209)
  IPR036412 HAD-like superfamily [SSF56784] (15-313)

Radius of gyration: 29.36 Å; chains: 1; bounding box: 70×49×94 Å

Foldseek 3Di:
DVVVCVVCVVVVDPDDPVNVVVVVVVVVVCCLVVCVVLVVCLVPVVVPDPADPVPQVVLVVCVVVVHAAEAAELAALVSVLSNQLRRNVVPVPDDDPSCVSLVSHLEYEYNAQFPLQADDPNPKFKWWADNNPRDTAGADLQHGDDDVPCPPPNPPPPPDDSPRTYMYYHHVVSVCVSVVNPDLLSDEAEDDDLRRHWPRNLRHHAYPPPPPPVVLCVVCVVLVVVLVVLVVVLVVLVVVLVVLVVVLPDPDDDPVRNVVSVVVNVVSVVVNVVSVVVSVVSLVVQQVSDDVVPRDPQDDRPDGDPNVVSNVSTHDD

Sequence (317 aa):
MSCILYFFFFMSCPSSYACLYKDVRNAVDLCHRDGTLKQKVATDPRRYINEDSSIVPMLKMLRDSGRATFLVTNSLWDYTNVVMNFLCGSSVVNGSTGLDWLQYFDVVITGSTKPSFFLEGNDASLFEVEPESGKLLNTDNGSPMPQVGNISAGLLTKVKDRVRKVFQGGSVNHLHNLLSIESSSQVLYVGDHIYGDILRSKKVLGILYESLSLLYLKDSFSLSLDLRVLRSKNDCIADKMHDLNRSLKLENLDDHTKQKLYSKLDELKLEREMVRLSNQEMLRKLHLKFHEPWGQLMKTGYQNSRFAHQVKLNALF

Secondary structure (DSSP, 8-state):
-HHHHHHHHHTT----HHHHHHHHHHHHHHHHHSSHHHHHHHH-GGGTS---TTHHHHHHHHHHTT---EEE-SS-HHHHHHHHHHHTT--TTS---TTGGGGG-SEEEES--TTGGGSTT----EEEE-TTT--EEEEETTEEPPPTT-TTSSSSSSSS----EEEEE--HHHHHHHHT-S-GGG-----S-HHHHTTT--S------HHHHHHHHTTTHHHHHHHHHHHHHHHHHHHHHHHHHHHHTSTT--HHHHHHHHHHHHHHHHHHHHHHHHHHHHHHHHHTTSBTTTB-SSEETTEEPHHHHHHHHH---

Organism: Pisum sativum (NCBI:txid3888)

pLDDT: mean 77.52, std 16.07, range [35.72, 94.56]